Protein AF-A0A844NVT8-F1 (afdb_monomer_lite)

Structure (mmCIF, N/CA/C/O backbone):
data_AF-A0A844NVT8-F1
#
_entry.id   AF-A0A844NVT8-F1
#
loop_
_atom_site.group_PDB
_atom_site.id
_atom_site.type_symbol
_atom_site.label_atom_id
_atom_site.label_alt_id
_atom_site.label_comp_id
_atom_site.label_asym_id
_atom_site.label_entity_id
_atom_site.label_seq_id
_atom_site.pdbx_PDB_ins_code
_atom_site.Cartn_x
_atom_site.Cartn_y
_atom_site.Cartn_z
_atom_site.occupancy
_atom_site.B_iso_or_equiv
_atom_site.auth_seq_id
_atom_site.auth_comp_id
_atom_site.auth_asym_id
_atom_site.auth_atom_id
_atom_site.pdbx_PDB_model_num
ATOM 1 N N . CYS A 1 1 ? 29.937 5.323 11.482 1.00 45.88 1 CYS A N 1
ATOM 2 C CA . CYS A 1 1 ? 28.700 4.687 10.980 1.00 45.88 1 CYS A CA 1
ATOM 3 C C . CYS A 1 1 ? 28.804 4.561 9.455 1.00 45.88 1 CYS A C 1
ATOM 5 O O . CYS A 1 1 ? 29.203 5.534 8.831 1.00 45.88 1 CYS A O 1
ATOM 7 N N . ARG A 1 2 ? 28.566 3.393 8.836 1.00 54.97 2 ARG A N 1
ATOM 8 C CA . ARG A 1 2 ? 28.697 3.237 7.369 1.00 54.97 2 ARG A CA 1
ATOM 9 C C . ARG A 1 2 ? 27.306 3.278 6.742 1.00 54.97 2 ARG A C 1
ATOM 11 O O . ARG A 1 2 ? 26.561 2.313 6.883 1.00 54.97 2 ARG A O 1
ATOM 18 N N . ILE A 1 3 ? 26.966 4.375 6.062 1.00 63.34 3 ILE A N 1
ATOM 19 C CA . ILE A 1 3 ? 25.690 4.490 5.342 1.00 63.34 3 ILE A CA 1
ATOM 20 C C . ILE A 1 3 ? 25.646 3.385 4.275 1.00 63.34 3 ILE A C 1
ATOM 22 O O . ILE A 1 3 ? 26.579 3.276 3.466 1.00 63.34 3 ILE A O 1
ATOM 26 N N . PRO A 1 4 ? 24.612 2.528 4.259 1.00 63.81 4 PRO A N 1
ATOM 27 C CA . PRO A 1 4 ? 24.554 1.425 3.316 1.00 63.81 4 PRO A CA 1
ATOM 28 C C . PRO A 1 4 ? 24.586 1.918 1.879 1.00 63.81 4 PRO A C 1
ATOM 30 O O . PRO A 1 4 ? 23.970 2.922 1.538 1.00 63.81 4 PRO A O 1
ATOM 33 N N . THR A 1 5 ? 25.254 1.163 1.009 1.00 71.19 5 THR A N 1
ATOM 34 C CA . THR A 1 5 ? 25.363 1.431 -0.437 1.00 71.19 5 THR A CA 1
ATOM 35 C C . THR A 1 5 ? 26.188 2.662 -0.842 1.00 71.19 5 THR A C 1
ATOM 37 O O . THR A 1 5 ? 26.408 2.854 -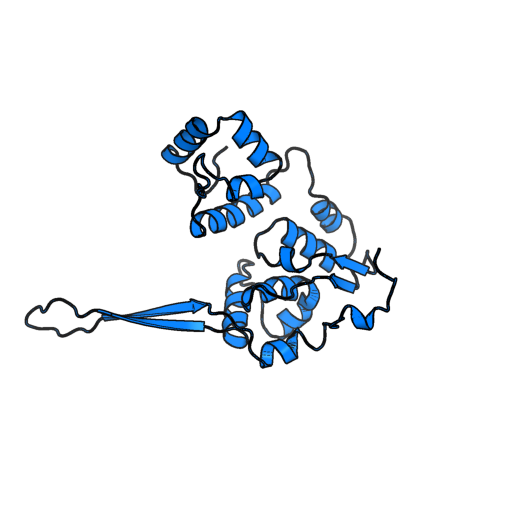2.040 1.00 71.19 5 THR A O 1
ATOM 40 N N . ILE A 1 6 ? 26.741 3.419 0.115 1.00 77.50 6 ILE A N 1
ATOM 41 C CA . ILE A 1 6 ? 27.696 4.506 -0.138 1.00 77.50 6 ILE A CA 1
ATOM 42 C C . ILE A 1 6 ? 29.134 4.004 0.081 1.00 77.50 6 ILE A C 1
ATOM 44 O O . ILE A 1 6 ? 29.487 3.457 1.127 1.00 77.50 6 ILE A O 1
ATOM 48 N N . GLY A 1 7 ? 29.972 4.155 -0.949 1.00 78.81 7 GLY A N 1
ATOM 49 C CA . GLY A 1 7 ? 31.409 3.867 -0.885 1.00 78.81 7 GLY A CA 1
ATOM 50 C C . GLY A 1 7 ? 32.217 5.045 -0.320 1.00 78.81 7 GLY A C 1
ATOM 51 O O . GLY A 1 7 ? 31.721 6.170 -0.337 1.00 78.81 7 GLY A O 1
ATOM 52 N N . PRO A 1 8 ? 33.468 4.818 0.122 1.00 79.75 8 PRO A N 1
ATOM 53 C CA . PRO A 1 8 ? 34.286 5.830 0.803 1.00 79.75 8 PRO A CA 1
ATOM 54 C C . PRO A 1 8 ? 34.477 7.110 -0.024 1.00 79.75 8 PRO A C 1
ATOM 56 O O . PRO A 1 8 ? 34.207 8.194 0.472 1.00 79.75 8 PRO A O 1
ATOM 59 N N . VAL A 1 9 ? 34.793 6.980 -1.318 1.00 82.31 9 VAL A N 1
ATOM 60 C CA . VAL A 1 9 ? 34.979 8.121 -2.241 1.00 82.31 9 VAL A CA 1
ATOM 61 C C . VAL A 1 9 ? 33.733 9.007 -2.333 1.00 82.31 9 VAL A C 1
ATOM 63 O O . VAL A 1 9 ? 33.815 10.225 -2.447 1.00 82.31 9 VAL A O 1
ATOM 66 N N . ARG A 1 10 ? 32.544 8.396 -2.295 1.00 81.12 10 ARG A N 1
ATOM 67 C CA . ARG A 1 10 ? 31.287 9.141 -2.392 1.00 81.12 10 ARG A CA 1
ATOM 68 C C . ARG A 1 10 ? 30.888 9.764 -1.059 1.00 81.12 10 ARG A C 1
ATOM 70 O O . ARG A 1 10 ? 30.309 10.839 -1.071 1.00 81.12 10 ARG A O 1
ATOM 77 N N . ALA A 1 11 ? 31.196 9.108 0.059 1.00 82.06 11 ALA A N 1
ATOM 78 C CA . ALA A 1 11 ? 30.993 9.679 1.386 1.00 82.06 11 ALA A CA 1
ATOM 79 C C . ALA A 1 11 ? 31.851 10.938 1.577 1.00 82.06 11 ALA A C 1
ATOM 81 O O . ALA A 1 11 ? 31.337 11.959 2.009 1.00 82.06 11 ALA A O 1
ATOM 82 N N . GLU A 1 12 ? 33.117 10.886 1.163 1.00 83.94 12 GLU A N 1
ATOM 83 C CA . GLU A 1 12 ? 34.031 12.031 1.208 1.00 83.94 12 GLU A CA 1
ATOM 84 C C . GLU A 1 12 ? 33.538 13.192 0.336 1.00 83.94 12 GLU A C 1
ATOM 86 O O . GLU A 1 12 ? 33.513 14.337 0.773 1.00 83.94 12 GLU A O 1
ATOM 91 N N . ARG A 1 13 ? 33.041 12.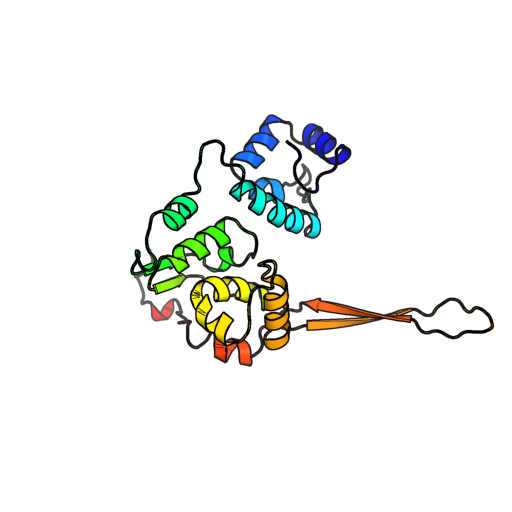895 -0.871 1.00 84.62 13 ARG A N 1
ATOM 92 C CA . ARG A 1 13 ? 32.434 13.915 -1.733 1.00 84.62 13 ARG A CA 1
ATOM 93 C C . ARG A 1 13 ? 31.196 14.564 -1.106 1.00 84.62 13 ARG A C 1
ATOM 95 O O . ARG A 1 13 ? 31.074 15.777 -1.159 1.00 84.62 13 ARG A O 1
ATOM 102 N N . LEU A 1 14 ? 30.303 13.777 -0.504 1.00 85.00 14 LEU A N 1
ATOM 103 C CA . LEU A 1 14 ? 29.120 14.310 0.181 1.00 85.00 14 LEU A CA 1
ATOM 104 C C . LEU A 1 14 ? 29.515 15.227 1.345 1.00 85.00 14 LEU A C 1
ATOM 106 O O . LEU A 1 14 ? 28.954 16.309 1.473 1.00 85.00 14 LEU A O 1
ATOM 110 N N . LEU A 1 15 ? 30.499 14.819 2.152 1.00 85.88 15 LEU A N 1
ATOM 111 C CA . LEU A 1 15 ? 31.016 15.634 3.254 1.00 85.88 15 LEU A CA 1
ATOM 112 C C . LEU A 1 15 ? 31.603 16.959 2.757 1.00 85.88 15 LEU A C 1
ATOM 114 O O . LEU A 1 15 ? 31.348 17.994 3.363 1.00 85.88 15 LEU A O 1
ATOM 118 N N . ASN A 1 16 ? 32.331 16.939 1.639 1.00 85.81 16 ASN A N 1
ATOM 119 C CA . ASN A 1 16 ? 32.891 18.152 1.041 1.00 85.81 16 ASN A CA 1
ATOM 120 C C . ASN A 1 16 ? 31.816 19.075 0.448 1.00 85.81 16 ASN A C 1
ATOM 122 O O . ASN A 1 16 ? 31.934 20.291 0.563 1.00 85.81 16 ASN A O 1
ATOM 126 N N . ASP A 1 17 ? 30.787 18.507 -0.188 1.00 84.75 17 ASP A N 1
ATOM 127 C CA . ASP A 1 17 ? 29.757 19.276 -0.893 1.00 84.75 17 ASP A CA 1
ATOM 128 C C . ASP A 1 17 ? 28.700 19.862 0.072 1.00 84.75 17 ASP A C 1
ATOM 130 O O . ASP A 1 17 ? 28.180 20.947 -0.185 1.00 84.75 17 ASP A O 1
ATOM 134 N N . PHE A 1 18 ? 28.383 19.174 1.180 1.00 84.88 18 PHE A N 1
ATOM 135 C CA . PHE A 1 18 ? 27.254 19.521 2.064 1.00 84.88 18 PHE A CA 1
ATOM 136 C C . PHE A 1 18 ? 27.618 19.732 3.543 1.00 84.88 18 PHE A C 1
ATOM 138 O O . PHE A 1 18 ? 26.817 20.295 4.285 1.00 84.88 18 PHE A O 1
ATOM 145 N N . GLY A 1 19 ? 28.807 19.314 3.983 1.00 85.44 19 GLY A N 1
ATOM 146 C CA . GLY A 1 19 ? 29.232 19.393 5.383 1.00 85.44 19 GLY A CA 1
ATOM 147 C C . GLY A 1 19 ? 28.716 18.245 6.261 1.00 85.44 19 GLY A C 1
ATOM 148 O O . GLY A 1 19 ? 27.686 17.627 5.993 1.00 85.44 19 GLY A O 1
ATOM 149 N N . GLU A 1 20 ? 29.457 17.943 7.331 1.00 84.06 20 GLU A N 1
ATOM 150 C CA . GLU A 1 20 ? 29.162 16.826 8.240 1.00 84.06 20 GLU A CA 1
ATOM 151 C C . GLU A 1 20 ? 27.874 17.045 9.045 1.00 84.06 20 GLU A C 1
ATOM 153 O O . GLU A 1 20 ? 26.999 16.180 9.036 1.00 84.06 20 GLU A O 1
ATOM 158 N N . ASP A 1 21 ? 27.717 18.217 9.667 1.00 79.88 21 ASP A N 1
ATOM 159 C CA . ASP A 1 21 ? 26.586 18.521 10.555 1.00 79.88 21 ASP A CA 1
ATOM 160 C C . ASP A 1 21 ? 25.237 18.503 9.823 1.00 79.88 21 ASP A C 1
ATOM 162 O O . ASP A 1 21 ? 24.241 17.978 10.326 1.00 79.88 21 ASP A O 1
ATOM 166 N N . PHE A 1 22 ? 25.205 19.029 8.598 1.00 81.56 22 PHE A N 1
ATOM 167 C CA . PHE A 1 22 ? 24.004 19.054 7.766 1.00 81.56 22 PHE A CA 1
ATOM 168 C C . PHE A 1 22 ? 23.572 17.640 7.362 1.00 81.56 22 PHE A C 1
ATOM 170 O O . PHE A 1 22 ? 22.405 17.272 7.509 1.00 81.56 22 PHE A O 1
ATOM 177 N N . LEU A 1 23 ? 24.524 16.813 6.917 1.00 82.56 23 LEU A N 1
ATOM 178 C CA . LEU A 1 23 ? 24.241 15.426 6.552 1.00 82.56 23 LEU A CA 1
ATOM 179 C C . LEU A 1 23 ? 23.852 14.587 7.772 1.00 82.56 23 LEU A C 1
ATOM 181 O O . LEU A 1 23 ? 22.962 13.747 7.664 1.00 82.56 23 LEU A O 1
ATOM 185 N N . ALA A 1 24 ? 24.485 14.813 8.925 1.00 77.88 24 ALA A N 1
ATOM 186 C CA . ALA A 1 24 ? 24.133 14.146 10.173 1.00 77.88 24 ALA A CA 1
ATOM 187 C C . ALA A 1 24 ? 22.691 14.466 10.589 1.00 77.88 24 ALA A C 1
ATOM 189 O O . ALA A 1 24 ? 21.933 13.546 10.883 1.00 77.88 24 ALA A O 1
ATOM 190 N N . THR A 1 25 ? 22.291 15.738 10.522 1.00 75.56 25 THR A N 1
ATOM 191 C CA . THR A 1 25 ? 20.925 16.180 10.844 1.00 75.56 25 THR A CA 1
ATOM 192 C C . THR A 1 25 ? 19.895 15.503 9.934 1.00 75.56 25 THR A C 1
ATOM 194 O O . THR A 1 25 ? 18.948 14.894 10.419 1.00 75.56 25 THR A O 1
ATOM 197 N N . MET A 1 26 ? 20.124 15.478 8.615 1.00 78.31 26 MET A N 1
ATOM 198 C CA . MET A 1 26 ? 19.222 14.789 7.678 1.00 78.31 26 MET A CA 1
ATOM 199 C C . MET A 1 26 ? 19.127 13.280 7.926 1.00 78.31 26 MET A C 1
ATOM 201 O O . MET A 1 26 ? 18.062 12.688 7.775 1.00 78.31 26 MET A O 1
ATOM 205 N N . LEU A 1 27 ? 20.233 12.635 8.296 1.00 73.25 27 LEU A N 1
ATOM 206 C CA . LEU A 1 27 ? 20.249 11.199 8.575 1.00 73.25 27 LEU A CA 1
ATOM 207 C C . LEU A 1 27 ? 19.540 10.832 9.882 1.00 73.25 27 LEU A C 1
ATOM 209 O O . LEU A 1 27 ? 19.092 9.693 10.007 1.00 73.25 27 LEU A O 1
ATOM 213 N N . VAL A 1 28 ? 19.470 11.761 10.836 1.00 66.81 28 VAL A N 1
ATOM 214 C CA . VAL A 1 28 ? 18.809 11.568 12.133 1.00 66.81 28 VAL A CA 1
ATOM 215 C C . VAL A 1 28 ? 17.327 11.932 12.056 1.00 66.81 28 VAL A C 1
ATOM 217 O O . VAL A 1 28 ? 16.493 11.154 12.514 1.00 66.81 28 VAL A O 1
ATOM 220 N N . ASP A 1 29 ? 16.995 13.071 11.448 1.00 62.75 29 ASP A N 1
ATOM 221 C CA . ASP A 1 29 ? 15.650 13.645 11.521 1.00 62.75 29 ASP A CA 1
ATOM 222 C C . ASP A 1 29 ? 14.755 13.237 10.346 1.00 62.75 29 ASP A C 1
ATOM 224 O O . ASP A 1 29 ? 13.558 13.001 10.526 1.00 62.75 29 ASP A O 1
ATOM 228 N N . ASN A 1 30 ? 15.308 13.143 9.129 1.00 67.06 30 ASN A N 1
ATOM 229 C CA . ASN A 1 30 ? 14.519 12.848 7.936 1.00 67.06 30 ASN A CA 1
ATOM 230 C C . ASN A 1 30 ? 15.336 12.157 6.838 1.00 67.06 30 ASN A C 1
ATOM 232 O O . ASN A 1 30 ? 15.759 12.753 5.844 1.00 67.06 30 ASN A O 1
ATOM 236 N N . VAL A 1 31 ? 15.477 10.839 6.962 1.00 71.94 31 VAL A N 1
ATOM 237 C CA . VAL A 1 31 ? 16.152 9.987 5.971 1.00 71.94 31 VAL A CA 1
ATOM 238 C C . VAL A 1 31 ? 15.597 10.166 4.549 1.00 71.94 31 VAL A C 1
ATOM 240 O O . VAL A 1 31 ? 16.334 10.004 3.571 1.00 71.94 31 VAL A O 1
ATOM 243 N N . SER A 1 32 ? 14.320 10.534 4.406 1.00 72.88 32 SER A N 1
ATOM 244 C CA . SER A 1 32 ? 13.706 10.783 3.097 1.00 72.88 32 SER A CA 1
ATOM 245 C C . SER A 1 32 ? 14.282 12.025 2.412 1.00 72.88 32 SER A C 1
ATOM 247 O O . SER A 1 32 ? 14.435 12.022 1.191 1.00 72.88 32 SER A O 1
ATOM 249 N N . GLU A 1 33 ? 14.653 13.059 3.171 1.00 79.62 33 GLU A N 1
ATOM 250 C CA . GLU A 1 33 ? 15.352 14.236 2.639 1.00 79.62 33 GLU A CA 1
ATOM 251 C C . GLU A 1 33 ? 16.758 13.879 2.171 1.00 79.62 33 GLU A C 1
ATOM 253 O O . GLU A 1 33 ? 17.156 14.276 1.079 1.00 79.62 33 GLU A O 1
ATOM 258 N N . PHE A 1 34 ? 17.475 13.042 2.927 1.00 82.88 34 PHE A N 1
ATOM 259 C CA . PHE A 1 34 ? 18.791 12.568 2.504 1.00 82.88 34 PHE A CA 1
ATOM 260 C C . PHE A 1 34 ? 18.718 11.768 1.194 1.00 82.88 34 PHE A C 1
ATOM 262 O O . PHE A 1 34 ? 19.551 11.939 0.308 1.00 82.88 34 PHE A O 1
ATOM 269 N N . ILE A 1 35 ? 17.710 10.905 1.030 1.00 82.75 35 ILE A N 1
ATOM 270 C CA . ILE A 1 35 ? 17.523 10.116 -0.199 1.00 82.75 35 ILE A CA 1
ATOM 271 C C . ILE A 1 35 ? 17.207 11.012 -1.408 1.00 82.75 35 ILE A C 1
ATOM 273 O O . ILE A 1 35 ? 17.637 10.699 -2.521 1.00 82.75 35 ILE A O 1
ATOM 277 N N . ASN A 1 36 ? 16.500 12.121 -1.184 1.00 82.06 36 ASN A N 1
ATOM 278 C CA . ASN A 1 36 ? 16.107 13.092 -2.206 1.00 82.06 36 ASN A CA 1
ATOM 279 C C . ASN A 1 36 ? 17.054 14.303 -2.292 1.00 82.06 36 ASN A C 1
ATOM 281 O O . ASN A 1 36 ? 16.683 15.323 -2.870 1.00 82.06 36 ASN A O 1
ATOM 285 N N . LEU A 1 37 ? 18.266 14.197 -1.739 1.00 86.50 37 LEU A N 1
ATOM 286 C CA . LEU A 1 37 ? 19.228 15.293 -1.702 1.00 86.50 37 LEU A CA 1
ATOM 287 C C . LEU A 1 37 ? 19.552 15.792 -3.118 1.00 86.50 37 LEU A C 1
ATOM 289 O O . LEU A 1 37 ? 19.855 14.997 -4.016 1.00 86.50 37 LEU A O 1
ATOM 293 N N . MET A 1 38 ? 19.509 17.111 -3.296 1.00 85.69 38 MET A N 1
ATOM 294 C CA . MET A 1 38 ? 19.848 17.800 -4.541 1.00 85.69 38 MET A CA 1
ATOM 295 C C . MET A 1 38 ? 21.162 18.561 -4.392 1.00 85.69 38 MET A C 1
ATOM 297 O O . MET A 1 38 ? 21.477 19.061 -3.314 1.00 85.69 38 MET A O 1
ATOM 301 N N . ASP A 1 39 ? 21.931 18.643 -5.472 1.00 84.69 39 ASP A N 1
ATOM 302 C CA . ASP A 1 39 ? 23.121 19.483 -5.522 1.00 84.69 39 ASP A CA 1
ATOM 303 C C . ASP A 1 39 ? 22.770 20.962 -5.765 1.00 84.69 39 ASP A C 1
ATOM 305 O O . ASP A 1 39 ? 21.614 21.338 -5.969 1.00 84.69 39 ASP A O 1
ATOM 309 N N . ALA A 1 40 ? 23.786 21.828 -5.767 1.00 81.06 40 ALA A N 1
ATOM 310 C CA . ALA A 1 40 ? 23.616 23.267 -5.984 1.00 81.06 40 ALA A CA 1
ATOM 311 C C . ALA A 1 40 ? 23.017 23.641 -7.359 1.00 81.06 40 ALA A C 1
ATOM 313 O O . ALA A 1 40 ? 22.675 24.802 -7.579 1.00 81.06 40 ALA A O 1
ATOM 314 N N . LYS A 1 41 ? 22.907 22.691 -8.297 1.00 81.50 41 LYS A N 1
ATOM 315 C CA . LYS A 1 41 ? 22.295 22.880 -9.619 1.00 81.50 41 LYS A CA 1
ATOM 316 C C . LYS A 1 41 ? 20.844 22.395 -9.666 1.00 81.50 41 LYS A C 1
ATOM 318 O O . LYS A 1 41 ? 20.189 22.582 -10.687 1.00 81.50 41 LYS A O 1
ATOM 323 N N . GLY A 1 42 ? 20.340 21.828 -8.568 1.00 80.19 42 GLY A N 1
ATOM 324 C CA . GLY A 1 42 ? 19.001 21.253 -8.475 1.00 80.19 42 GLY A CA 1
ATOM 325 C C . GLY A 1 42 ? 18.907 19.828 -9.021 1.00 80.19 42 GLY A C 1
ATOM 326 O O . GLY A 1 42 ? 17.800 19.320 -9.188 1.00 80.19 42 GLY A O 1
ATOM 327 N N . ASP A 1 43 ? 20.039 19.174 -9.297 1.00 82.38 43 ASP A N 1
ATOM 328 C CA . ASP A 1 43 ? 20.062 17.791 -9.763 1.00 82.38 43 ASP A CA 1
ATOM 329 C C . ASP A 1 43 ? 20.105 16.823 -8.573 1.00 82.38 43 ASP A C 1
ATOM 331 O O . ASP A 1 43 ? 20.806 17.047 -7.583 1.00 82.38 43 ASP A O 1
ATOM 335 N N . PHE A 1 44 ? 19.381 15.703 -8.667 1.00 85.38 44 PHE A N 1
ATOM 336 C CA . PHE A 1 44 ? 19.414 14.673 -7.627 1.00 85.38 44 PHE A CA 1
ATOM 337 C C . PHE A 1 44 ? 20.812 14.063 -7.488 1.00 85.38 44 PHE A C 1
ATOM 339 O O . PHE A 1 44 ? 21.369 13.484 -8.426 1.00 85.38 44 PHE A O 1
ATOM 346 N N . VAL A 1 45 ? 21.340 14.091 -6.265 1.00 85.44 45 VAL A N 1
ATOM 347 C CA . VAL A 1 45 ? 22.645 13.516 -5.919 1.00 85.44 45 VAL A CA 1
ATOM 348 C C . VAL A 1 45 ? 22.640 11.992 -6.073 1.00 85.44 45 VAL A C 1
ATOM 350 O O . VAL A 1 45 ? 23.671 11.382 -6.387 1.00 85.44 45 VAL A O 1
ATOM 353 N N . PHE A 1 46 ? 21.483 11.351 -5.881 1.00 86.12 46 PHE A N 1
ATOM 354 C CA . PHE A 1 46 ? 21.291 9.910 -6.018 1.00 86.12 46 PHE A CA 1
ATOM 355 C C . PHE A 1 46 ? 20.379 9.583 -7.202 1.00 86.12 46 PHE A C 1
ATOM 357 O O . PHE A 1 46 ? 19.271 10.085 -7.312 1.00 86.12 46 PHE A O 1
ATOM 364 N N . SER A 1 47 ? 20.812 8.659 -8.068 1.00 83.00 47 SER A N 1
ATOM 365 C CA . SER A 1 47 ? 19.917 8.114 -9.105 1.00 83.00 47 SER A CA 1
ATOM 366 C C . SER A 1 47 ? 18.746 7.342 -8.483 1.00 83.00 47 SER A C 1
ATOM 368 O O . SER A 1 47 ? 18.937 6.693 -7.453 1.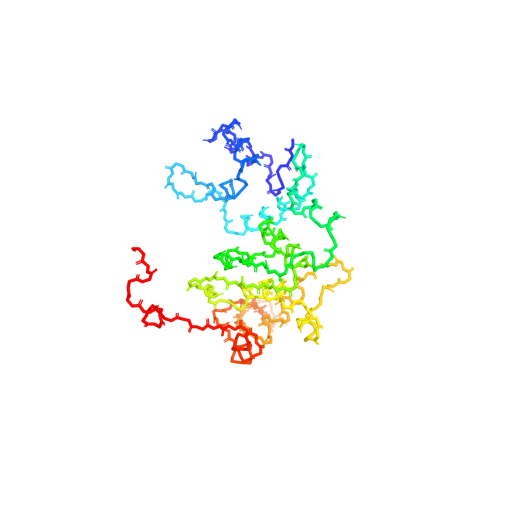00 83.00 47 SER A O 1
ATOM 370 N N . ASP A 1 48 ? 17.603 7.247 -9.169 1.00 75.38 48 ASP A N 1
ATOM 371 C CA . ASP A 1 48 ? 16.415 6.496 -8.710 1.00 75.38 48 ASP A CA 1
ATOM 372 C C . ASP A 1 48 ? 16.729 5.079 -8.207 1.00 75.38 48 ASP A C 1
ATOM 374 O O . ASP A 1 48 ? 16.177 4.584 -7.222 1.00 75.38 48 ASP A O 1
ATOM 378 N N . ARG A 1 49 ? 17.650 4.378 -8.885 1.00 76.62 49 ARG A N 1
ATOM 379 C CA . ARG A 1 49 ? 18.058 3.021 -8.489 1.00 76.62 49 ARG A CA 1
ATOM 380 C C . ARG A 1 49 ? 18.858 3.004 -7.193 1.00 76.62 49 ARG A C 1
ATOM 382 O O . ARG A 1 49 ? 18.791 2.010 -6.473 1.00 76.62 49 ARG A O 1
ATOM 389 N N . GLN A 1 50 ? 19.662 4.033 -6.948 1.00 78.75 50 GLN A N 1
ATOM 390 C CA . GLN A 1 50 ? 20.441 4.187 -5.721 1.00 78.75 50 GLN A CA 1
ATOM 391 C C . GLN A 1 50 ? 19.531 4.622 -4.579 1.00 78.75 50 GLN A C 1
ATOM 393 O O . GLN A 1 50 ? 19.519 3.931 -3.566 1.00 78.75 50 GLN A O 1
ATOM 398 N N . ALA A 1 51 ? 18.684 5.629 -4.802 1.00 80.56 51 ALA A N 1
ATOM 399 C CA . ALA A 1 51 ? 17.658 6.072 -3.863 1.00 80.56 51 ALA A CA 1
ATOM 400 C C . ALA A 1 51 ? 16.800 4.894 -3.371 1.00 80.56 51 ALA A C 1
ATOM 402 O O . ALA A 1 51 ? 16.756 4.604 -2.181 1.00 80.56 51 ALA A O 1
ATOM 403 N N . LYS A 1 52 ? 16.263 4.078 -4.288 1.00 75.31 52 LYS A N 1
ATOM 404 C CA . LYS A 1 52 ? 15.456 2.890 -3.944 1.00 75.31 52 LYS A CA 1
ATOM 405 C C . LYS A 1 52 ? 16.222 1.797 -3.184 1.00 75.31 52 LYS A C 1
ATOM 407 O O . LYS A 1 52 ? 15.620 0.978 -2.488 1.00 75.31 52 LYS A O 1
ATOM 412 N N . ARG A 1 53 ? 17.545 1.701 -3.358 1.00 77.19 53 ARG A N 1
ATOM 413 C CA . ARG A 1 53 ? 18.389 0.763 -2.590 1.00 77.19 53 ARG A CA 1
ATOM 414 C C . ARG A 1 53 ? 18.688 1.306 -1.197 1.00 77.19 53 ARG A C 1
ATOM 416 O O . ARG A 1 53 ? 18.656 0.526 -0.248 1.00 77.19 53 ARG A O 1
ATOM 423 N N . MET A 1 54 ? 18.958 2.603 -1.103 1.00 77.88 54 MET A N 1
ATOM 424 C CA . MET A 1 54 ? 19.178 3.314 0.151 1.00 77.88 54 MET A CA 1
ATOM 425 C C . MET A 1 54 ? 17.916 3.272 1.004 1.00 77.88 54 MET A C 1
ATOM 427 O O . MET A 1 54 ? 17.997 2.762 2.110 1.00 77.88 54 MET A O 1
ATOM 431 N N . GLU A 1 55 ? 16.748 3.607 0.451 1.00 75.31 55 GLU A N 1
ATOM 432 C CA . GLU A 1 55 ? 15.438 3.514 1.116 1.00 75.31 55 GLU A CA 1
ATOM 433 C C . GLU A 1 55 ? 15.225 2.140 1.768 1.00 75.31 55 GLU A C 1
ATOM 435 O O . GLU A 1 55 ? 14.948 2.030 2.958 1.00 75.31 55 GLU A O 1
ATOM 440 N N . ARG A 1 56 ? 15.454 1.054 1.017 1.00 72.94 56 ARG A N 1
ATOM 441 C CA . ARG A 1 56 ? 15.320 -0.316 1.544 1.00 72.94 56 ARG A CA 1
ATOM 442 C C . ARG A 1 56 ? 16.304 -0.632 2.663 1.00 72.94 56 ARG A C 1
ATOM 444 O O . ARG A 1 56 ? 15.962 -1.373 3.578 1.00 72.94 56 ARG A O 1
ATOM 451 N N . SER A 1 57 ? 17.546 -0.176 2.537 1.00 70.50 57 SER A N 1
ATOM 452 C CA . SER A 1 57 ? 18.575 -0.496 3.520 1.00 70.50 57 SER A CA 1
ATOM 453 C C . SER A 1 57 ? 18.461 0.364 4.770 1.00 70.50 57 SER A C 1
ATOM 455 O O . SER A 1 57 ? 18.743 -0.133 5.854 1.00 70.50 57 SER A O 1
ATOM 457 N N . MET A 1 58 ? 18.072 1.625 4.613 1.00 70.06 58 MET A N 1
ATOM 458 C CA . MET A 1 58 ? 17.897 2.573 5.701 1.00 70.06 58 MET A CA 1
ATOM 459 C C . MET A 1 58 ? 16.635 2.262 6.488 1.00 70.06 58 MET A C 1
ATOM 461 O O . MET A 1 58 ? 16.707 2.273 7.700 1.00 70.06 58 MET A O 1
ATOM 465 N N . ALA A 1 59 ? 15.553 1.806 5.858 1.00 64.31 59 ALA A N 1
ATOM 466 C CA . ALA A 1 59 ? 14.387 1.332 6.597 1.00 64.31 59 ALA A CA 1
ATOM 467 C C . ALA A 1 59 ? 14.675 0.150 7.535 1.00 64.31 59 ALA A C 1
ATOM 469 O O . ALA A 1 59 ? 14.145 0.078 8.638 1.00 64.31 59 ALA A O 1
ATOM 470 N N . ASN A 1 60 ? 15.548 -0.777 7.127 1.00 59.53 60 ASN A N 1
ATOM 471 C CA . ASN A 1 60 ? 15.991 -1.856 8.015 1.00 59.53 60 ASN A CA 1
ATOM 472 C C . ASN A 1 60 ? 16.861 -1.331 9.171 1.00 59.53 60 ASN A C 1
ATOM 474 O O . ASN A 1 60 ? 16.898 -1.952 10.230 1.00 59.53 60 ASN A O 1
ATOM 478 N N . ILE A 1 61 ? 17.580 -0.224 8.950 1.00 58.22 61 ILE A N 1
ATOM 479 C CA . ILE A 1 61 ? 18.431 0.426 9.950 1.00 58.22 61 ILE A CA 1
ATOM 480 C C . ILE A 1 61 ? 17.605 1.299 10.886 1.00 58.22 61 ILE A C 1
ATOM 482 O O . ILE A 1 61 ? 17.822 1.184 12.074 1.00 58.22 61 ILE A O 1
ATOM 486 N N . GLU A 1 62 ? 16.631 2.079 10.424 1.00 53.12 62 GLU A N 1
ATOM 487 C CA . GLU A 1 62 ? 15.683 2.814 11.280 1.00 53.12 62 GLU A CA 1
ATOM 488 C C . GLU A 1 62 ? 14.924 1.865 12.218 1.00 53.12 62 GLU A C 1
ATOM 490 O O . GLU A 1 62 ? 14.666 2.195 13.370 1.00 53.12 62 GLU A O 1
ATOM 495 N N . PHE A 1 63 ? 14.641 0.636 11.772 1.00 48.62 63 PHE A N 1
ATOM 496 C CA . PHE A 1 63 ? 14.089 -0.412 12.637 1.00 48.62 63 PHE A CA 1
ATOM 497 C C . PHE A 1 63 ? 15.074 -0.947 13.699 1.00 48.62 63 PHE A C 1
ATOM 499 O O . PHE A 1 63 ? 14.632 -1.579 14.659 1.00 48.62 63 PHE A O 1
ATOM 506 N N . GLY A 1 64 ? 16.388 -0.756 13.526 1.00 42.25 64 GLY A N 1
ATOM 507 C CA . GLY A 1 64 ? 17.446 -1.300 14.393 1.00 42.25 64 GLY A CA 1
ATOM 508 C C . GLY A 1 64 ? 18.276 -0.263 15.167 1.00 42.25 64 GLY A C 1
ATOM 509 O O . GLY A 1 64 ? 18.820 -0.592 16.216 1.00 42.25 64 GLY A O 1
ATOM 510 N N . PHE A 1 65 ? 18.362 0.976 14.686 1.00 42.09 65 PHE A N 1
ATOM 511 C CA . PHE A 1 65 ? 19.037 2.120 15.294 1.00 42.09 65 PHE A CA 1
ATOM 512 C C . PHE A 1 65 ? 17.983 3.017 15.938 1.00 42.09 65 PHE A C 1
ATOM 514 O O . PHE A 1 65 ? 17.594 4.051 15.409 1.00 42.09 65 PHE A O 1
ATOM 521 N N . GLY A 1 66 ? 17.519 2.592 17.106 1.00 41.69 66 GLY A N 1
ATOM 522 C CA . GLY A 1 66 ? 16.927 3.496 18.076 1.00 41.69 66 GLY A CA 1
ATOM 523 C C . GLY A 1 66 ? 17.900 3.659 19.233 1.00 41.69 66 GLY A C 1
ATOM 524 O O . GLY A 1 66 ? 17.761 2.967 20.239 1.00 41.69 66 GLY A O 1
ATOM 525 N N . GLU A 1 67 ? 18.875 4.564 19.125 1.00 44.25 67 GLU A N 1
ATOM 526 C CA . GLU A 1 67 ? 19.373 5.208 20.342 1.00 44.25 67 GLU A CA 1
ATOM 527 C C . GLU A 1 67 ? 18.240 6.116 20.844 1.00 44.25 67 GLU A C 1
ATOM 529 O O . GLU A 1 67 ? 18.044 7.232 20.379 1.00 44.25 67 GLU A O 1
ATOM 534 N N . GLY A 1 68 ? 17.413 5.577 21.743 1.00 42.75 68 GLY A N 1
ATOM 535 C CA . GLY A 1 68 ? 16.508 6.354 22.595 1.00 42.75 68 GLY A CA 1
ATOM 536 C C . GLY A 1 68 ? 15.065 6.564 22.121 1.00 42.75 68 GLY A C 1
ATOM 537 O O . GLY A 1 68 ? 14.223 6.882 22.956 1.00 42.75 68 GLY A O 1
ATOM 538 N N . GLY A 1 69 ? 14.726 6.333 20.850 1.00 39.62 69 GLY A N 1
ATOM 539 C CA . GLY A 1 69 ? 13.346 6.431 20.353 1.00 39.62 69 GLY A CA 1
ATOM 540 C C . GLY A 1 69 ? 12.775 5.074 19.946 1.00 39.62 69 GLY A C 1
ATOM 541 O O . GLY A 1 69 ? 13.069 4.582 18.862 1.00 39.62 69 GLY A O 1
ATOM 542 N N . TYR A 1 70 ? 11.933 4.450 20.774 1.00 49.34 70 TYR A N 1
ATOM 543 C CA . TYR A 1 70 ? 11.079 3.363 20.279 1.00 49.34 70 TYR A CA 1
ATOM 544 C C . TYR A 1 70 ? 10.123 3.971 19.250 1.00 49.34 70 TYR A C 1
ATOM 546 O O . TYR A 1 70 ? 9.345 4.856 19.610 1.00 49.34 70 TYR A O 1
ATOM 554 N N . GLN A 1 71 ? 10.130 3.495 17.998 1.00 65.94 71 GLN A N 1
ATOM 555 C CA . GLN A 1 71 ? 9.051 3.842 17.073 1.00 65.94 71 GLN A CA 1
ATOM 556 C C . GLN A 1 71 ? 7.730 3.491 17.787 1.00 65.94 71 GLN A C 1
ATOM 558 O O . GLN A 1 71 ? 7.594 2.346 18.238 1.00 65.94 71 GLN A O 1
ATOM 563 N N . PRO A 1 72 ? 6.766 4.421 17.940 1.00 78.38 72 PRO A N 1
ATOM 564 C CA . PRO A 1 72 ? 5.552 4.169 18.723 1.00 78.38 72 PRO A CA 1
ATOM 565 C C . PRO A 1 72 ? 4.816 2.894 18.292 1.00 78.38 72 PRO A C 1
ATOM 567 O O . PRO A 1 72 ? 4.218 2.185 19.101 1.00 78.38 72 PRO A O 1
ATOM 570 N N . THR A 1 73 ? 4.932 2.540 17.013 1.00 83.69 73 THR A N 1
ATOM 571 C CA . THR A 1 73 ? 4.394 1.306 16.450 1.00 83.69 73 THR A CA 1
ATOM 572 C C . THR A 1 73 ? 5.051 0.037 16.979 1.00 83.69 73 THR A C 1
ATOM 574 O O . THR A 1 73 ? 4.356 -0.960 17.133 1.00 83.69 73 THR A O 1
ATOM 577 N N . GLU A 1 74 ? 6.336 0.035 17.327 1.00 83.31 74 GLU A N 1
ATOM 578 C CA . GLU A 1 74 ? 6.981 -1.135 17.936 1.00 83.31 74 GLU A CA 1
ATOM 579 C C . GLU A 1 74 ? 6.485 -1.356 19.376 1.00 83.31 74 GLU A C 1
ATOM 581 O O . GLU A 1 74 ? 6.263 -2.500 19.782 1.00 83.31 74 GLU A O 1
ATOM 586 N N . PHE A 1 75 ? 6.204 -0.278 20.121 1.00 87.56 75 PHE A N 1
ATOM 587 C CA . PHE A 1 75 ? 5.507 -0.381 21.407 1.00 87.56 75 PHE A CA 1
ATOM 588 C C . PHE A 1 75 ? 4.100 -0.963 21.213 1.00 87.56 75 PHE A C 1
ATOM 590 O O . PHE A 1 75 ? 3.768 -1.978 21.822 1.00 87.56 75 PHE A O 1
ATOM 597 N N . ILE A 1 76 ? 3.303 -0.389 20.303 1.00 91.19 76 ILE A N 1
ATOM 598 C CA . ILE A 1 76 ? 1.944 -0.863 19.981 1.00 91.19 76 ILE A CA 1
ATOM 599 C C . ILE A 1 76 ? 1.947 -2.345 19.584 1.00 91.19 76 ILE A C 1
ATOM 601 O O . ILE A 1 76 ? 1.124 -3.126 20.060 1.00 91.19 76 ILE A O 1
ATOM 605 N N . LYS A 1 77 ? 2.898 -2.759 18.742 1.00 90.56 77 LYS A N 1
ATOM 606 C CA . LYS A 1 77 ? 3.049 -4.144 18.287 1.00 90.56 77 LYS A CA 1
ATOM 607 C C . LYS A 1 77 ? 3.226 -5.118 19.450 1.00 90.56 77 LYS A C 1
ATOM 609 O O . LYS A 1 77 ? 2.591 -6.176 19.438 1.00 90.56 77 LYS A O 1
ATOM 614 N N . ARG A 1 78 ? 4.102 -4.773 20.403 1.00 89.88 78 ARG A N 1
ATOM 615 C CA . ARG A 1 78 ? 4.499 -5.628 21.534 1.00 89.88 78 ARG A CA 1
ATOM 616 C C . ARG A 1 78 ? 3.493 -5.608 22.679 1.00 89.88 78 ARG A C 1
ATOM 618 O O . ARG A 1 78 ? 3.276 -6.646 23.289 1.00 89.88 78 ARG A O 1
ATOM 625 N N . GLN A 1 79 ? 2.919 -4.445 22.969 1.00 92.50 79 GLN A N 1
ATOM 626 C CA . GLN A 1 79 ? 2.172 -4.214 24.207 1.00 92.50 79 GLN A CA 1
ATOM 627 C C . GLN A 1 79 ? 0.657 -4.299 24.030 1.00 92.50 79 GLN A C 1
ATOM 629 O O . GLN A 1 79 ? -0.044 -4.656 24.973 1.00 92.50 79 GLN A O 1
ATOM 634 N N . LEU A 1 80 ? 0.128 -3.987 22.842 1.00 94.69 80 LEU A N 1
ATOM 635 C CA . LEU A 1 80 ? -1.317 -3.983 22.616 1.00 94.69 80 LEU A CA 1
ATOM 636 C C . LEU A 1 80 ? -1.777 -5.300 21.971 1.00 94.69 80 LEU A C 1
ATOM 638 O O . LEU A 1 80 ? -1.105 -5.807 21.068 1.00 94.69 80 LEU A O 1
ATOM 642 N N . PRO A 1 81 ? -2.916 -5.881 22.387 1.00 94.69 81 PRO A N 1
ATOM 643 C CA . PRO A 1 81 ? -3.478 -7.067 21.745 1.00 94.69 81 PRO A CA 1
ATOM 644 C C . PRO A 1 81 ? -3.996 -6.760 20.330 1.00 94.69 81 PRO A C 1
ATOM 646 O O . PRO A 1 81 ? -4.198 -5.609 19.947 1.00 94.69 81 PRO A O 1
ATOM 649 N N . ASN A 1 82 ? -4.215 -7.799 19.524 1.00 94.00 82 ASN A N 1
ATOM 650 C CA . ASN A 1 82 ? -4.853 -7.626 18.216 1.00 94.00 82 ASN A CA 1
ATOM 651 C C . ASN A 1 82 ? -6.317 -7.193 18.397 1.00 94.00 82 ASN A C 1
ATOM 653 O O . ASN A 1 82 ? -7.002 -7.684 19.291 1.00 94.00 82 ASN A O 1
ATOM 657 N N . GLY A 1 83 ? -6.794 -6.285 17.542 1.00 94.44 83 GLY A N 1
ATOM 658 C CA . GLY A 1 83 ? -8.141 -5.720 17.650 1.00 94.44 83 GLY A CA 1
ATOM 659 C C . GLY A 1 83 ? -8.337 -4.781 18.846 1.00 94.44 83 GLY A C 1
ATOM 660 O O . GLY A 1 83 ? -9.478 -4.614 19.277 1.00 94.44 83 GLY A O 1
ATOM 661 N N . TYR A 1 84 ? -7.246 -4.212 19.376 1.00 97.00 84 TYR A N 1
ATOM 662 C CA . TYR A 1 84 ? -7.268 -3.182 20.419 1.00 97.00 84 TYR A CA 1
ATOM 663 C C . TYR A 1 84 ? -7.949 -1.899 19.932 1.00 97.00 84 TYR A C 1
ATOM 665 O O . TYR A 1 84 ? -8.716 -1.293 20.672 1.00 97.00 84 TYR A O 1
ATOM 673 N N . PHE A 1 85 ? -7.700 -1.509 18.679 1.00 96.56 85 PHE A N 1
ATOM 674 C CA . PHE A 1 85 ? -8.388 -0.386 18.047 1.00 96.56 85 PHE A CA 1
ATOM 675 C C . PHE A 1 85 ? -9.607 -0.891 17.272 1.00 96.56 85 PHE A C 1
ATOM 677 O O . PHE A 1 85 ? -9.503 -1.844 16.498 1.00 96.56 85 PHE A O 1
ATOM 684 N N . ASP A 1 86 ? -10.761 -0.243 17.418 1.00 97.56 86 ASP A N 1
ATOM 685 C CA . ASP A 1 86 ? -11.942 -0.596 16.622 1.00 97.56 86 ASP A CA 1
ATOM 686 C C . ASP A 1 86 ? -11.819 -0.114 15.169 1.00 97.56 86 ASP A C 1
ATOM 688 O O . ASP A 1 86 ? -12.159 -0.849 14.238 1.00 97.56 86 ASP A O 1
ATOM 692 N N . LEU A 1 87 ? -11.277 1.089 14.964 1.00 96.88 87 LEU A N 1
ATOM 693 C CA . LEU A 1 87 ? -11.140 1.722 13.657 1.00 96.88 87 LEU A CA 1
ATOM 694 C C . LEU A 1 87 ? -9.793 2.440 13.532 1.00 96.88 87 LEU A C 1
ATOM 696 O O . LEU A 1 87 ? -9.429 3.248 14.380 1.00 96.88 87 LEU A O 1
ATOM 700 N N . LEU A 1 88 ? -9.090 2.170 12.436 1.00 96.12 88 LEU A N 1
ATOM 701 C CA . LEU A 1 88 ? -7.943 2.935 11.961 1.00 96.12 88 LEU A CA 1
ATOM 702 C C . LEU A 1 88 ? -8.359 3.724 10.717 1.00 96.12 88 LEU A C 1
ATOM 704 O O . LEU A 1 88 ? -8.791 3.124 9.734 1.00 96.12 88 LEU A O 1
ATOM 708 N N . VAL A 1 89 ? -8.195 5.043 10.747 1.00 96.19 89 VAL A N 1
ATOM 709 C CA . VAL A 1 89 ? -8.342 5.909 9.571 1.00 96.19 89 VAL A CA 1
ATOM 710 C C . VAL A 1 89 ? -6.951 6.356 9.148 1.00 96.19 89 VAL A C 1
ATOM 712 O O . VAL A 1 89 ? -6.197 6.867 9.972 1.00 96.19 89 VAL A O 1
ATOM 715 N N . VAL A 1 90 ? -6.605 6.126 7.886 1.00 93.75 90 VAL A N 1
ATOM 716 C CA . VAL A 1 90 ? -5.324 6.536 7.306 1.00 93.75 90 VAL A CA 1
ATOM 717 C C . VAL A 1 90 ? -5.618 7.530 6.199 1.00 93.75 90 VAL A C 1
ATOM 719 O O . VAL A 1 90 ? -6.249 7.166 5.205 1.00 93.75 90 VAL A O 1
ATOM 722 N N . ASP A 1 91 ? -5.178 8.766 6.394 1.00 91.69 91 ASP A N 1
ATOM 723 C CA . ASP A 1 91 ? -5.233 9.790 5.358 1.00 91.69 91 ASP A CA 1
ATOM 724 C C . ASP A 1 91 ? -4.042 9.664 4.403 1.00 91.69 91 ASP A C 1
ATOM 726 O O . ASP A 1 91 ? -3.024 9.071 4.755 1.00 91.69 91 ASP A O 1
ATOM 730 N N . GLU A 1 92 ? -4.216 10.131 3.171 1.00 89.19 92 GLU A N 1
ATOM 731 C CA . GLU A 1 92 ? -3.301 9.929 2.043 1.00 89.19 92 GLU A CA 1
ATOM 732 C C . GLU A 1 92 ? -2.691 8.523 1.953 1.00 89.19 92 GLU A C 1
ATOM 734 O O . GLU A 1 92 ? -1.490 8.312 1.776 1.00 89.19 92 GLU A O 1
ATOM 739 N N . GLY A 1 93 ? -3.566 7.513 2.008 1.00 87.38 93 GLY A N 1
ATOM 740 C CA . GLY A 1 93 ? -3.194 6.098 2.035 1.00 87.38 93 GLY A CA 1
ATOM 741 C C . GLY A 1 93 ? -2.194 5.672 0.946 1.00 87.38 93 GLY A C 1
ATOM 742 O O . GLY A 1 93 ? -1.430 4.725 1.141 1.00 87.38 93 GLY A O 1
ATOM 743 N N . HIS A 1 94 ? -2.161 6.374 -0.188 1.00 85.19 94 HIS A N 1
ATOM 744 C CA . HIS A 1 94 ? -1.254 6.099 -1.298 1.00 85.19 94 HIS A CA 1
ATOM 745 C C . HIS A 1 94 ? 0.236 6.303 -0.963 1.00 85.19 94 HIS A C 1
ATOM 747 O O . HIS A 1 94 ? 1.078 5.662 -1.597 1.00 85.19 94 HIS A O 1
ATOM 753 N N . GLU A 1 95 ? 0.587 7.109 0.041 1.00 85.50 95 GLU A N 1
ATOM 754 C CA . GLU A 1 95 ? 1.979 7.320 0.474 1.00 85.50 95 GLU A CA 1
ATOM 755 C C . GLU A 1 95 ? 2.587 6.060 1.114 1.00 85.50 95 GLU A C 1
ATOM 757 O O . GLU A 1 95 ? 3.787 5.787 1.023 1.00 85.50 95 GLU A O 1
ATOM 762 N N . TYR A 1 96 ? 1.744 5.192 1.676 1.00 85.81 96 TYR A N 1
ATOM 763 C CA . TYR A 1 96 ? 2.168 3.982 2.379 1.00 85.81 96 TYR A CA 1
ATOM 764 C C . TYR A 1 96 ? 2.421 2.788 1.449 1.00 85.81 96 TYR A C 1
ATOM 766 O O . TYR A 1 96 ? 2.694 1.679 1.914 1.00 85.81 96 TYR A O 1
ATOM 774 N N . LYS A 1 97 ? 2.359 2.963 0.125 1.00 81.38 97 LYS A N 1
ATOM 775 C CA . LYS A 1 97 ? 2.487 1.879 -0.867 1.00 81.38 97 LYS A CA 1
ATOM 776 C C . LYS A 1 97 ? 3.868 1.229 -0.959 1.00 81.38 97 LYS A C 1
ATOM 778 O O . LYS A 1 97 ? 3.999 0.119 -1.474 1.00 81.38 97 LYS A O 1
ATOM 783 N N . ASN A 1 98 ? 4.919 1.873 -0.459 1.00 79.50 98 ASN A N 1
ATOM 784 C CA . ASN A 1 98 ? 6.273 1.345 -0.600 1.00 79.50 98 ASN A CA 1
ATOM 785 C C . ASN A 1 98 ? 6.500 0.139 0.323 1.00 79.50 98 ASN A C 1
ATOM 787 O O . ASN A 1 98 ? 6.213 0.179 1.515 1.00 79.50 98 ASN A O 1
ATOM 791 N N . SER A 1 99 ? 7.069 -0.948 -0.214 1.00 77.31 99 SER A N 1
ATOM 792 C CA . SER A 1 99 ? 7.400 -2.163 0.557 1.00 77.31 99 SER A CA 1
ATOM 793 C C . SER A 1 99 ? 8.278 -1.896 1.772 1.00 77.31 99 SER A C 1
ATOM 795 O O . SER A 1 99 ? 8.201 -2.627 2.756 1.00 77.31 99 SER A O 1
ATOM 797 N N . GLY A 1 100 ? 9.208 -0.957 1.618 1.00 72.31 100 GLY A N 1
ATOM 798 C CA . GLY A 1 100 ? 10.309 -0.751 2.540 1.00 72.31 100 GLY A CA 1
ATOM 799 C C . GLY A 1 100 ? 10.160 0.495 3.386 1.00 72.31 100 GLY A C 1
ATOM 800 O O . GLY A 1 100 ? 10.973 0.642 4.266 1.00 72.31 100 GLY A O 1
ATOM 801 N N . SER A 1 101 ? 9.184 1.379 3.173 1.00 79.00 101 SER A N 1
ATOM 802 C CA . SER A 1 101 ? 9.143 2.618 3.957 1.00 79.00 101 SER A CA 1
ATOM 803 C C . SER A 1 101 ? 8.803 2.333 5.423 1.00 79.00 101 SER A C 1
ATOM 805 O O . SER A 1 101 ? 7.917 1.520 5.716 1.00 79.00 101 SER A O 1
ATOM 807 N N . ALA A 1 102 ? 9.477 3.018 6.352 1.00 76.75 102 ALA A N 1
ATOM 808 C CA . ALA A 1 102 ? 9.186 2.915 7.782 1.00 76.75 102 ALA A CA 1
ATOM 809 C C . ALA A 1 102 ? 7.726 3.280 8.086 1.00 76.75 102 ALA A C 1
ATOM 811 O O . ALA A 1 102 ? 7.058 2.585 8.851 1.00 76.75 102 ALA A O 1
ATOM 812 N N . GLN A 1 103 ? 7.195 4.295 7.398 1.00 82.69 103 GLN A N 1
ATOM 813 C CA . GLN A 1 103 ? 5.784 4.679 7.448 1.00 82.69 103 GLN A CA 1
ATOM 814 C C . GLN A 1 103 ? 4.850 3.542 7.002 1.00 82.69 103 GLN A C 1
ATOM 816 O O . GLN A 1 103 ? 3.870 3.237 7.681 1.00 82.69 103 GLN A O 1
ATOM 821 N N . GLY A 1 104 ? 5.155 2.855 5.896 1.00 86.56 104 GLY A N 1
ATOM 822 C CA . GLY A 1 104 ? 4.348 1.730 5.421 1.00 86.56 104 GLY A CA 1
ATOM 823 C C . GLY A 1 104 ? 4.389 0.530 6.373 1.00 86.56 104 GLY A C 1
ATOM 824 O O . GLY A 1 104 ? 3.391 -0.171 6.543 1.00 86.56 104 GLY A O 1
ATOM 825 N N . GLN A 1 105 ? 5.528 0.272 7.016 1.00 84.81 105 GLN A N 1
ATOM 826 C CA . GLN A 1 105 ? 5.629 -0.768 8.045 1.00 84.81 105 GLN A CA 1
ATOM 827 C C . GLN A 1 105 ? 4.826 -0.399 9.299 1.00 84.81 105 GLN A C 1
ATOM 829 O O . GLN A 1 105 ? 4.058 -1.224 9.797 1.00 84.81 105 GLN A O 1
ATOM 834 N N . ALA A 1 106 ? 4.930 0.851 9.754 1.00 88.81 106 ALA A N 1
ATOM 835 C CA . ALA A 1 106 ? 4.148 1.393 10.860 1.00 88.81 106 ALA A CA 1
ATOM 836 C C . ALA A 1 106 ? 2.634 1.259 10.612 1.00 88.81 106 ALA A C 1
ATOM 838 O O . ALA A 1 106 ? 1.916 0.697 11.441 1.00 88.81 106 ALA A O 1
ATOM 839 N N . MET A 1 107 ? 2.158 1.670 9.434 1.00 91.81 107 MET A N 1
ATOM 840 C CA . MET A 1 107 ? 0.762 1.513 9.014 1.00 91.81 107 MET A CA 1
ATOM 841 C C . MET A 1 107 ? 0.311 0.044 9.039 1.00 91.81 107 MET A C 1
ATOM 843 O O . MET A 1 107 ? -0.775 -0.258 9.528 1.00 91.81 107 MET A O 1
ATOM 847 N N . GLY A 1 108 ? 1.150 -0.886 8.569 1.00 91.31 108 GLY A N 1
ATOM 848 C CA . GLY A 1 108 ? 0.850 -2.321 8.613 1.00 91.31 108 GLY A CA 1
ATOM 849 C C . GLY A 1 108 ? 0.694 -2.864 10.038 1.00 91.31 108 GLY A C 1
ATOM 850 O O . GLY A 1 108 ? -0.206 -3.661 10.299 1.00 91.31 108 GLY A O 1
ATOM 851 N N . VAL A 1 109 ? 1.527 -2.402 10.976 1.00 91.75 109 VAL A N 1
ATOM 852 C CA . VAL A 1 109 ? 1.401 -2.751 12.400 1.00 91.75 109 VAL A CA 1
ATOM 853 C C . VAL A 1 109 ? 0.092 -2.221 12.981 1.00 91.75 109 VAL A C 1
ATOM 855 O O . VAL A 1 109 ? -0.620 -2.969 13.649 1.00 91.75 109 VAL A O 1
ATOM 858 N N . LEU A 1 110 ? -0.242 -0.957 12.714 1.00 93.69 110 LEU A N 1
ATOM 859 C CA . LEU A 1 110 ? -1.486 -0.347 13.187 1.00 93.69 110 LEU A CA 1
ATOM 860 C C . LEU A 1 110 ? -2.711 -1.073 12.619 1.00 93.69 110 LEU A C 1
ATOM 862 O O . LEU A 1 110 ? -3.620 -1.413 13.374 1.00 93.69 110 LEU A O 1
ATOM 866 N N . ALA A 1 111 ? -2.705 -1.382 11.320 1.00 94.38 111 ALA A N 1
ATOM 867 C CA . ALA A 1 111 ? -3.779 -2.123 10.662 1.00 94.38 111 ALA A CA 1
ATOM 868 C C . ALA A 1 111 ? -3.968 -3.517 11.283 1.00 94.38 111 ALA A C 1
ATOM 870 O O . ALA A 1 111 ? -5.095 -3.921 11.549 1.00 94.38 111 ALA A O 1
ATOM 871 N N . ALA A 1 112 ? -2.880 -4.221 11.617 1.00 93.00 112 ALA A N 1
ATOM 872 C CA . ALA A 1 112 ? -2.948 -5.521 12.289 1.00 93.00 112 ALA A CA 1
ATOM 873 C C . ALA A 1 112 ? -3.498 -5.451 13.730 1.00 93.00 112 ALA A C 1
ATOM 875 O O . ALA A 1 112 ? -4.002 -6.447 14.256 1.00 93.00 112 ALA A O 1
ATOM 876 N N . LYS A 1 113 ? -3.396 -4.288 14.387 1.00 94.94 113 LYS A N 1
ATOM 877 C CA . LYS A 1 113 ? -3.959 -4.039 15.724 1.00 94.94 113 LYS A CA 1
ATOM 878 C C . LYS A 1 113 ? -5.374 -3.457 15.685 1.00 94.94 113 LYS A C 1
ATOM 880 O O . LYS A 1 113 ? -6.006 -3.389 16.740 1.00 94.94 113 LYS A O 1
ATOM 885 N N . ALA A 1 114 ? -5.885 -3.097 14.509 1.00 96.06 114 ALA A N 1
ATOM 886 C CA . ALA A 1 114 ? -7.224 -2.558 14.319 1.00 96.06 114 ALA A CA 1
ATOM 887 C C . ALA A 1 114 ? -8.224 -3.626 13.844 1.00 96.06 114 ALA A C 1
ATOM 889 O O . ALA A 1 114 ? -7.871 -4.559 13.127 1.00 96.06 114 ALA A O 1
ATOM 890 N N . ARG A 1 115 ? -9.502 -3.492 14.220 1.00 95.00 115 ARG A N 1
ATOM 891 C CA . ARG A 1 115 ? -10.586 -4.359 13.718 1.00 95.00 115 ARG A CA 1
ATOM 892 C C . ARG A 1 115 ? -11.039 -3.956 12.319 1.00 95.00 115 ARG A C 1
ATOM 894 O O . ARG A 1 115 ? -11.446 -4.811 11.530 1.00 95.00 115 ARG A O 1
ATOM 901 N N . LYS A 1 116 ? -11.008 -2.654 12.028 1.00 94.81 116 LYS A N 1
ATOM 902 C CA . LYS A 1 116 ? -11.347 -2.061 10.732 1.00 94.81 116 LYS A CA 1
ATOM 903 C C . LYS A 1 116 ? -10.305 -1.020 10.352 1.00 94.81 116 LYS A C 1
ATOM 905 O O . LYS A 1 116 ? -9.822 -0.280 11.203 1.00 94.81 116 LYS A O 1
ATOM 910 N N . THR A 1 117 ? -9.997 -0.939 9.063 1.00 95.44 117 THR A N 1
ATOM 911 C CA . THR A 1 117 ? -9.102 0.077 8.508 1.00 95.44 117 THR A CA 1
ATOM 912 C C . THR A 1 117 ? -9.776 0.741 7.319 1.00 95.44 117 THR A C 1
ATOM 914 O O . THR A 1 117 ? -10.275 0.051 6.432 1.00 95.44 117 THR A O 1
ATOM 917 N N . VAL A 1 118 ? -9.793 2.070 7.314 1.00 94.94 118 VAL A N 1
ATOM 918 C CA . VAL A 1 118 ? -10.310 2.910 6.233 1.00 94.94 118 VAL A CA 1
ATOM 919 C C . VAL A 1 118 ? -9.156 3.744 5.700 1.00 94.94 118 VAL A C 1
ATOM 921 O O . VAL A 1 118 ? -8.457 4.400 6.469 1.00 94.94 118 VAL A O 1
ATOM 924 N N . LEU A 1 119 ? -8.957 3.694 4.386 1.00 93.38 119 LEU A N 1
ATOM 925 C CA . LEU A 1 119 ? -7.958 4.499 3.692 1.00 93.38 119 LEU A CA 1
ATOM 926 C C . LEU A 1 119 ? -8.658 5.625 2.946 1.00 93.38 119 LEU A C 1
ATOM 928 O O . LEU A 1 119 ? -9.593 5.369 2.185 1.00 93.38 119 LEU A O 1
ATOM 932 N N . LEU A 1 120 ? -8.182 6.844 3.151 1.00 92.25 120 LEU A N 1
ATOM 933 C CA . LEU A 1 120 ? -8.607 8.031 2.429 1.00 92.25 120 LEU A C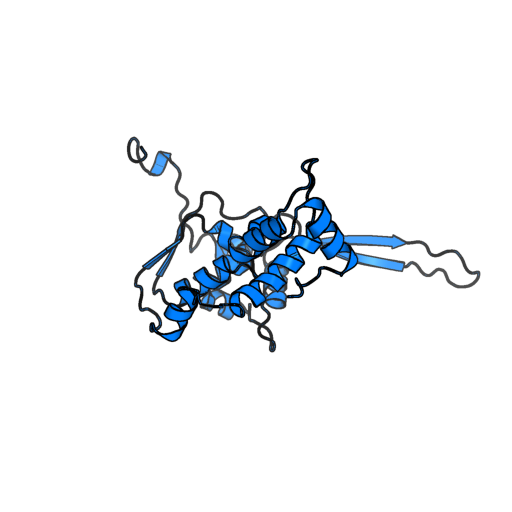A 1
ATOM 934 C C . LEU A 1 120 ? -7.474 8.434 1.492 1.00 92.25 120 LEU A C 1
ATOM 936 O O . LEU A 1 120 ? -6.306 8.396 1.871 1.00 92.25 120 LEU A O 1
ATOM 940 N N . THR A 1 121 ? -7.797 8.745 0.241 1.00 89.50 121 THR A N 1
ATOM 941 C CA . THR A 1 121 ? -6.830 9.331 -0.688 1.00 89.50 121 THR A CA 1
ATOM 942 C C . THR A 1 121 ? -7.531 9.928 -1.901 1.00 89.50 121 THR A C 1
ATOM 944 O O . THR A 1 121 ? -8.538 9.392 -2.372 1.00 89.50 121 THR A O 1
ATOM 947 N N . GLY A 1 122 ? -6.966 11.009 -2.444 1.00 85.56 122 GLY A N 1
ATOM 948 C CA . GLY A 1 122 ? -7.376 11.555 -3.735 1.00 85.56 122 GLY A CA 1
ATOM 949 C C . GLY A 1 122 ? -6.923 10.713 -4.934 1.00 85.56 122 GLY A C 1
ATOM 950 O O . GLY A 1 122 ? -7.534 10.791 -6.001 1.00 85.56 122 GLY A O 1
ATOM 951 N N . THR A 1 123 ? -5.882 9.882 -4.782 1.00 80.31 123 THR A N 1
ATOM 952 C CA . THR A 1 123 ? -5.338 9.066 -5.879 1.00 80.31 123 THR A CA 1
ATOM 953 C C . THR A 1 123 ? -5.060 7.633 -5.431 1.00 80.31 123 THR A C 1
ATOM 955 O O . THR A 1 123 ? -4.195 7.361 -4.611 1.00 80.31 123 THR A O 1
ATOM 958 N N . LEU A 1 124 ? -5.802 6.672 -5.985 1.00 72.81 124 LEU A N 1
ATOM 959 C CA . LEU A 1 124 ? -5.698 5.274 -5.555 1.00 72.81 124 LEU A CA 1
ATOM 960 C C . LEU A 1 124 ? -4.352 4.621 -5.939 1.00 72.81 124 LEU A C 1
ATOM 962 O O . LEU A 1 124 ? -3.847 3.768 -5.214 1.00 72.81 124 LEU A O 1
ATOM 966 N N . MET A 1 125 ? -3.780 4.977 -7.094 1.00 74.44 125 MET A N 1
ATOM 967 C CA . MET A 1 125 ? -2.529 4.397 -7.597 1.00 74.44 125 MET A CA 1
ATOM 968 C C . MET A 1 125 ? -1.782 5.368 -8.514 1.00 74.44 125 MET A C 1
ATOM 970 O O . MET A 1 125 ? -2.407 6.127 -9.250 1.00 74.44 125 MET A O 1
ATOM 974 N N . GLY A 1 126 ? -0.449 5.263 -8.565 1.00 70.06 126 GLY A N 1
ATOM 975 C CA . GLY A 1 126 ? 0.412 5.990 -9.511 1.00 70.06 126 GLY A CA 1
ATOM 976 C C . GLY A 1 126 ? 0.439 5.373 -10.915 1.00 70.06 126 GLY A C 1
ATOM 977 O O . GLY A 1 126 ? 1.395 5.559 -11.662 1.00 70.06 126 GLY A O 1
ATOM 978 N N . GLY A 1 127 ? -0.591 4.597 -11.265 1.00 72.69 127 GLY A N 1
ATOM 979 C CA . GLY A 1 127 ? -0.751 3.967 -12.574 1.00 72.69 127 GLY A CA 1
ATOM 980 C C . GLY A 1 127 ? -0.125 2.580 -12.721 1.00 72.69 127 GLY A C 1
ATOM 981 O O . GLY A 1 127 ? -0.279 1.988 -13.784 1.00 72.69 127 GLY A O 1
ATOM 982 N N . TYR A 1 128 ? 0.527 2.023 -11.696 1.00 81.38 128 TYR A N 1
ATOM 983 C CA . TYR A 1 128 ? 1.106 0.675 -11.741 1.00 81.38 128 TYR A CA 1
ATOM 984 C C . TYR A 1 128 ? 0.465 -0.255 -10.711 1.00 81.38 128 TYR A C 1
ATOM 986 O O . TYR A 1 128 ? 0.144 0.147 -9.598 1.00 81.38 128 TYR A O 1
ATOM 994 N N . ALA A 1 129 ? 0.311 -1.529 -11.062 1.00 81.88 129 ALA A N 1
ATOM 995 C CA . ALA A 1 129 ? -0.312 -2.512 -10.180 1.00 81.88 129 ALA A CA 1
ATOM 996 C C . ALA A 1 129 ? 0.488 -2.797 -8.891 1.00 81.88 129 ALA A C 1
ATOM 998 O O . ALA A 1 129 ? -0.097 -3.169 -7.874 1.00 81.88 129 ALA A O 1
ATOM 999 N N . ASP A 1 130 ? 1.811 -2.611 -8.889 1.00 80.75 130 ASP A N 1
ATOM 1000 C CA . ASP A 1 130 ? 2.643 -2.839 -7.704 1.00 80.75 130 ASP A CA 1
ATOM 1001 C C . ASP A 1 130 ? 2.478 -1.756 -6.642 1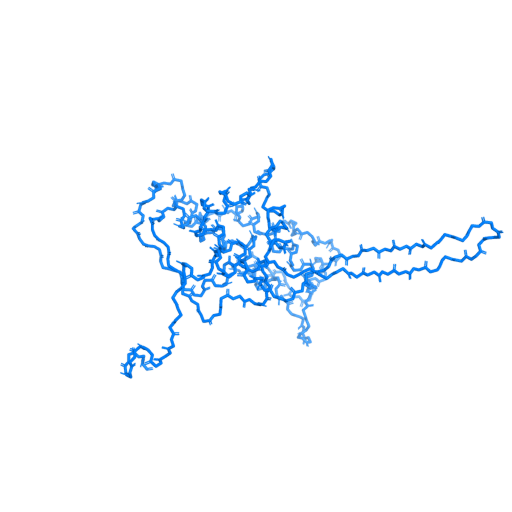.00 80.75 130 ASP A C 1
ATOM 1003 O O . ASP A 1 130 ? 2.749 -2.036 -5.474 1.00 80.75 130 ASP A O 1
ATOM 1007 N N . ASP A 1 131 ? 1.970 -0.580 -7.020 1.00 81.88 131 ASP A N 1
ATOM 1008 C CA . ASP A 1 131 ? 1.568 0.459 -6.071 1.00 81.88 131 ASP A CA 1
ATOM 1009 C C . ASP A 1 131 ? 0.435 -0.032 -5.161 1.00 81.88 131 ASP A C 1
ATOM 1011 O O . ASP A 1 131 ? 0.374 0.312 -3.985 1.00 81.88 131 ASP A O 1
ATOM 1015 N N . LEU A 1 132 ? -0.453 -0.885 -5.674 1.00 89.06 132 LEU A N 1
ATOM 1016 C CA . LEU A 1 132 ? -1.562 -1.415 -4.885 1.00 89.06 132 LEU A CA 1
ATOM 1017 C C . LEU A 1 132 ? -1.163 -2.610 -4.033 1.00 89.06 132 LEU A C 1
ATOM 1019 O O . LEU A 1 132 ? -1.729 -2.802 -2.962 1.00 89.06 132 LEU A O 1
ATOM 1023 N N . PHE A 1 133 ? -0.194 -3.414 -4.474 1.00 92.19 133 PHE A N 1
ATOM 1024 C CA . PHE A 1 133 ? 0.099 -4.695 -3.834 1.00 92.19 133 PHE A CA 1
ATOM 1025 C C . PHE A 1 133 ? 0.363 -4.567 -2.330 1.00 92.19 133 PHE A C 1
ATOM 1027 O O . PHE A 1 133 ? -0.270 -5.249 -1.526 1.00 92.19 133 PHE A O 1
ATOM 1034 N N . TYR A 1 134 ? 1.294 -3.696 -1.937 1.00 89.81 134 TYR A N 1
ATOM 1035 C CA . TYR A 1 134 ? 1.669 -3.569 -0.531 1.00 89.81 134 TYR A CA 1
ATOM 1036 C C . TYR A 1 134 ? 0.610 -2.838 0.290 1.00 89.81 134 TYR A C 1
ATOM 1038 O O . TYR A 1 134 ? 0.485 -3.104 1.483 1.00 89.81 134 TYR A O 1
ATOM 1046 N N . LEU A 1 135 ? -0.161 -1.939 -0.324 1.00 90.69 135 LEU A N 1
ATOM 1047 C CA . LEU A 1 135 ? -1.310 -1.317 0.324 1.00 90.69 135 LEU A CA 1
ATOM 1048 C C . LEU A 1 135 ? -2.355 -2.389 0.660 1.00 90.69 135 LEU A C 1
ATOM 1050 O O . LEU A 1 135 ? -2.673 -2.606 1.827 1.00 90.69 135 LEU A O 1
ATOM 1054 N N . LEU A 1 136 ? -2.794 -3.141 -0.354 1.00 92.56 136 LEU A N 1
ATOM 1055 C CA . LEU A 1 136 ? -3.763 -4.227 -0.231 1.00 92.56 136 LEU A CA 1
ATOM 1056 C C . LEU A 1 136 ? -3.288 -5.306 0.741 1.00 92.56 136 LEU A C 1
ATOM 1058 O O . LEU A 1 136 ? -4.077 -5.785 1.545 1.00 92.56 136 LEU A O 1
ATOM 1062 N N . PHE A 1 137 ? -2.004 -5.668 0.728 1.00 92.56 137 PHE A N 1
ATOM 1063 C CA . PHE A 1 137 ? -1.477 -6.663 1.661 1.00 92.56 137 PHE A CA 1
ATOM 1064 C C . PHE A 1 137 ? -1.521 -6.211 3.121 1.00 92.56 137 PHE A C 1
ATOM 1066 O O . PHE A 1 137 ? -1.603 -7.058 4.000 1.00 92.56 137 PHE A O 1
ATOM 1073 N N . ARG A 1 138 ? -1.481 -4.904 3.399 1.00 90.19 138 ARG A N 1
ATOM 1074 C CA . ARG A 1 138 ? -1.583 -4.377 4.769 1.00 90.19 138 ARG A CA 1
ATOM 1075 C C . ARG A 1 138 ? -3.019 -4.337 5.277 1.00 90.19 138 ARG A C 1
ATOM 1077 O O . ARG A 1 138 ? -3.239 -4.623 6.447 1.00 90.19 138 ARG A O 1
ATOM 1084 N N . ILE A 1 139 ? -3.976 -3.986 4.415 1.00 90.44 139 ILE A N 1
ATOM 1085 C CA . ILE A 1 139 ? -5.386 -3.815 4.811 1.00 90.44 139 ILE A CA 1
ATOM 1086 C C . ILE A 1 139 ? -6.259 -5.054 4.579 1.00 90.44 139 ILE A C 1
ATOM 1088 O O . ILE A 1 139 ? -7.246 -5.261 5.278 1.00 90.44 139 ILE A O 1
ATOM 1092 N N . LEU A 1 140 ? -5.908 -5.893 3.606 1.00 92.69 140 LEU A N 1
ATOM 1093 C CA . LEU A 1 140 ? -6.650 -7.083 3.183 1.00 92.69 140 LEU A CA 1
ATOM 1094 C C . LEU A 1 140 ? -5.767 -8.337 3.260 1.00 92.69 140 LEU A C 1
ATOM 1096 O O . LEU A 1 140 ? -5.905 -9.252 2.446 1.00 92.69 140 LEU A O 1
ATOM 1100 N N . THR A 1 141 ? -4.867 -8.394 4.248 1.00 91.81 141 THR A N 1
ATOM 1101 C CA . THR A 1 141 ? -3.848 -9.444 4.423 1.00 91.81 141 THR A CA 1
ATOM 1102 C C . THR A 1 141 ? -4.412 -10.848 4.246 1.00 91.81 141 THR A C 1
ATOM 1104 O O . THR A 1 141 ? -3.873 -11.646 3.484 1.00 91.81 141 THR A O 1
ATOM 1107 N N . GLN A 1 142 ? -5.532 -11.141 4.912 1.00 91.81 142 GLN A N 1
ATOM 1108 C CA . GLN A 1 142 ? -6.157 -12.459 4.863 1.00 91.81 142 GLN A CA 1
ATOM 1109 C C . GLN A 1 142 ? -6.575 -12.838 3.434 1.00 91.81 142 GLN A C 1
ATOM 1111 O O . GLN A 1 142 ? -6.225 -13.916 2.964 1.00 91.81 142 GLN A O 1
ATOM 1116 N N . ARG A 1 143 ? -7.233 -11.926 2.708 1.00 93.31 143 ARG A N 1
ATOM 1117 C CA . ARG A 1 143 ? -7.672 -12.162 1.323 1.00 93.31 143 ARG A CA 1
ATOM 1118 C C . ARG A 1 143 ? -6.493 -12.330 0.374 1.00 93.31 143 ARG A C 1
ATOM 1120 O O . ARG A 1 143 ? -6.524 -13.184 -0.501 1.00 93.31 143 ARG A O 1
ATOM 1127 N N . MET A 1 144 ? -5.434 -11.546 0.564 1.00 95.31 144 MET A N 1
ATOM 1128 C CA . MET A 1 144 ? -4.217 -11.677 -0.240 1.00 95.31 144 MET A CA 1
ATOM 1129 C C . MET A 1 144 ? -3.550 -13.046 -0.023 1.00 95.31 144 MET A C 1
ATOM 1131 O O . MET A 1 144 ? -3.098 -13.670 -0.980 1.00 95.31 144 MET A O 1
ATOM 1135 N N . ILE A 1 145 ? -3.533 -13.546 1.218 1.00 95.06 145 ILE A N 1
ATOM 1136 C CA . ILE A 1 145 ? -3.007 -14.876 1.570 1.00 95.06 145 ILE A CA 1
ATOM 1137 C C . ILE A 1 145 ? -3.887 -16.009 1.015 1.00 95.06 145 ILE A C 1
ATOM 1139 O O . ILE A 1 145 ? -3.347 -17.042 0.596 1.00 95.06 145 ILE A O 1
ATOM 1143 N N . GLU A 1 146 ? -5.212 -15.835 1.031 1.00 95.19 146 GLU A N 1
ATOM 1144 C CA . GLU A 1 146 ? -6.198 -16.746 0.426 1.00 95.19 146 GLU A CA 1
ATOM 1145 C C . GLU A 1 146 ? -6.019 -16.831 -1.096 1.00 95.19 146 GLU A C 1
ATOM 1147 O O . GLU A 1 146 ? -6.037 -17.927 -1.649 1.00 95.19 146 GLU A O 1
ATOM 1152 N N . ASP A 1 147 ? -5.723 -15.705 -1.749 1.00 94.62 147 ASP A N 1
ATOM 1153 C CA . ASP A 1 147 ? -5.437 -15.627 -3.189 1.00 94.62 147 ASP A CA 1
ATOM 1154 C C . ASP A 1 147 ? -4.008 -16.094 -3.554 1.00 94.62 147 ASP A C 1
ATOM 1156 O O . ASP A 1 147 ? -3.600 -16.027 -4.711 1.00 94.62 147 ASP A O 1
ATOM 1160 N N . GLY A 1 148 ? -3.239 -16.607 -2.586 1.00 95.62 148 GLY A N 1
ATOM 1161 C CA . GLY A 1 148 ? -1.928 -17.228 -2.812 1.00 95.62 148 GLY A CA 1
ATOM 1162 C C . GLY A 1 148 ? -0.732 -16.275 -2.737 1.00 95.62 148 GLY A C 1
ATOM 1163 O O . GLY A 1 148 ? 0.416 -16.714 -2.852 1.00 95.62 148 GLY A O 1
ATOM 1164 N N . TYR A 1 149 ? -0.951 -14.989 -2.467 1.00 95.50 149 TYR A N 1
ATOM 1165 C CA . TYR A 1 149 ? 0.123 -14.014 -2.294 1.00 95.50 149 TYR A CA 1
ATOM 1166 C C . TYR A 1 149 ? 0.729 -14.147 -0.897 1.00 95.50 149 TYR A C 1
ATOM 1168 O O . TYR A 1 149 ? 0.243 -13.566 0.067 1.00 95.50 149 TYR A O 1
ATOM 1176 N N . ARG A 1 150 ? 1.797 -14.939 -0.769 1.00 94.19 150 ARG A N 1
ATOM 1177 C CA . ARG A 1 150 ? 2.425 -15.249 0.525 1.00 94.19 150 ARG A CA 1
ATOM 1178 C C . ARG A 1 150 ? 3.903 -14.861 0.561 1.00 94.19 150 ARG A C 1
ATOM 1180 O O . ARG A 1 150 ? 4.583 -14.969 -0.464 1.00 94.19 150 ARG A O 1
ATOM 1187 N N . PRO A 1 151 ? 4.428 -14.447 1.728 1.00 89.94 151 PRO A N 1
ATOM 1188 C CA . PRO A 1 151 ? 5.865 -14.293 1.894 1.00 89.94 151 PRO A CA 1
ATOM 1189 C C . PRO A 1 151 ? 6.563 -15.628 1.627 1.00 89.94 151 PRO A C 1
ATOM 1191 O O . PRO A 1 151 ? 6.040 -16.699 1.940 1.00 89.94 151 PRO A O 1
ATOM 1194 N N . ASN A 1 152 ? 7.760 -15.572 1.048 1.00 89.25 152 ASN A N 1
ATOM 1195 C CA . ASN A 1 152 ? 8.572 -16.773 0.879 1.00 89.25 152 ASN A CA 1
ATOM 1196 C C . ASN A 1 152 ? 9.152 -17.259 2.223 1.00 89.25 152 ASN A C 1
ATOM 1198 O O . ASN A 1 152 ? 9.025 -16.592 3.248 1.00 89.25 152 ASN A O 1
ATOM 1202 N N . ALA A 1 153 ? 9.869 -18.387 2.209 1.00 86.19 153 ALA A N 1
ATOM 1203 C CA . ALA A 1 153 ? 10.494 -18.963 3.408 1.00 86.19 153 ALA A CA 1
ATOM 1204 C C . ALA A 1 153 ? 11.473 -18.019 4.144 1.00 86.19 153 ALA A C 1
ATOM 1206 O O . ALA A 1 153 ? 11.793 -18.252 5.302 1.00 86.19 153 ALA A O 1
ATOM 1207 N N . ARG A 1 154 ? 11.948 -16.951 3.487 1.00 85.50 154 ARG A N 1
ATOM 1208 C CA . ARG A 1 154 ? 12.822 -15.918 4.071 1.00 85.50 154 ARG A CA 1
ATOM 1209 C C . ARG A 1 154 ? 12.053 -14.656 4.496 1.00 85.50 154 ARG A C 1
ATOM 1211 O O . ARG A 1 154 ? 12.674 -13.627 4.734 1.00 85.50 154 ARG A O 1
ATOM 1218 N N . GLY A 1 155 ? 10.720 -14.694 4.512 1.00 80.75 155 GLY A N 1
ATOM 1219 C CA . GLY A 1 155 ? 9.863 -13.556 4.861 1.00 80.75 155 GLY A CA 1
ATOM 1220 C C . GLY A 1 155 ? 9.741 -12.481 3.774 1.00 80.75 155 GLY A C 1
ATOM 1221 O O . GLY A 1 155 ? 9.143 -11.436 4.007 1.00 80.75 155 GLY A O 1
ATOM 1222 N N . SER A 1 156 ? 10.290 -12.698 2.575 1.00 84.88 156 SER A N 1
ATOM 1223 C CA . SER A 1 156 ? 10.232 -11.702 1.503 1.00 84.88 156 SER A CA 1
ATOM 1224 C C . SER A 1 156 ? 8.900 -11.748 0.763 1.00 84.88 156 SER A C 1
ATOM 1226 O O . SER A 1 156 ? 8.498 -12.791 0.245 1.00 84.88 156 SER A O 1
ATOM 1228 N N . MET A 1 157 ? 8.279 -10.578 0.624 1.00 88.94 157 MET A N 1
ATOM 1229 C CA . MET A 1 157 ? 7.067 -10.358 -0.171 1.00 88.94 157 MET A CA 1
ATOM 1230 C C . MET A 1 157 ? 7.339 -10.145 -1.666 1.00 88.94 157 MET A C 1
ATOM 1232 O O . MET A 1 157 ? 6.402 -10.061 -2.455 1.00 88.94 157 MET A O 1
ATOM 1236 N N . ALA A 1 158 ? 8.606 -10.061 -2.087 1.00 88.19 158 ALA A N 1
ATOM 1237 C CA . ALA A 1 158 ? 8.951 -9.774 -3.480 1.00 88.19 158 ALA A CA 1
ATOM 1238 C C . ALA A 1 158 ? 8.397 -10.808 -4.487 1.00 88.19 158 ALA A C 1
ATOM 1240 O O . ALA A 1 158 ? 7.894 -10.387 -5.530 1.00 88.19 158 ALA A O 1
ATOM 1241 N N . PRO A 1 159 ? 8.419 -12.131 -4.212 1.00 89.12 159 PRO A N 1
ATOM 1242 C CA . PRO A 1 159 ? 7.818 -13.114 -5.114 1.00 89.12 159 PRO A CA 1
ATOM 1243 C C . PRO A 1 159 ? 6.298 -12.959 -5.236 1.00 89.12 159 PRO A C 1
ATOM 1245 O O . PRO A 1 159 ? 5.772 -13.024 -6.344 1.00 89.12 159 PRO A O 1
ATOM 1248 N N . ALA A 1 160 ? 5.609 -12.693 -4.123 1.00 93.06 160 ALA A N 1
ATOM 1249 C CA . ALA A 1 160 ? 4.168 -12.458 -4.106 1.00 93.06 160 ALA A CA 1
ATOM 1250 C C . ALA A 1 160 ? 3.791 -11.187 -4.877 1.00 93.06 160 ALA A C 1
ATOM 1252 O O . ALA A 1 160 ? 2.897 -11.234 -5.716 1.00 93.06 160 ALA A O 1
ATOM 1253 N N . ALA A 1 161 ? 4.537 -10.094 -4.682 1.00 91.25 161 ALA A N 1
ATOM 1254 C CA . ALA A 1 161 ? 4.361 -8.859 -5.444 1.00 91.25 161 ALA A CA 1
ATOM 1255 C C . ALA A 1 161 ? 4.540 -9.095 -6.953 1.00 91.25 161 ALA A C 1
ATOM 1257 O O . ALA A 1 161 ? 3.780 -8.579 -7.766 1.00 91.25 161 ALA A O 1
ATOM 1258 N N . MET A 1 162 ? 5.527 -9.909 -7.343 1.00 88.69 162 MET A N 1
ATOM 1259 C CA . MET A 1 162 ? 5.737 -10.285 -8.745 1.00 88.69 162 MET A CA 1
ATOM 1260 C C . MET A 1 162 ? 4.623 -11.180 -9.300 1.00 88.69 162 MET A C 1
ATOM 1262 O O . MET A 1 162 ? 4.295 -11.047 -10.476 1.00 88.69 162 MET A O 1
ATOM 1266 N N . SER A 1 163 ? 4.047 -12.079 -8.494 1.00 92.81 163 SER A N 1
ATOM 1267 C CA . SER A 1 163 ? 2.871 -12.857 -8.909 1.00 92.81 163 SER A CA 1
ATOM 1268 C C . SER A 1 163 ? 1.677 -11.943 -9.128 1.00 92.81 163 SER A C 1
ATOM 1270 O O . SER A 1 163 ? 1.119 -11.933 -10.215 1.00 92.81 163 SER A O 1
ATOM 1272 N N . PHE A 1 164 ? 1.386 -11.071 -8.163 1.00 93.94 164 PHE A N 1
ATOM 1273 C CA . PHE A 1 164 ? 0.309 -10.092 -8.268 1.00 93.94 164 PHE A CA 1
ATOM 1274 C C . PHE A 1 164 ? 0.455 -9.209 -9.515 1.00 93.94 164 PHE A C 1
ATOM 1276 O O . PHE A 1 164 ? -0.514 -8.962 -10.226 1.00 93.94 164 PHE A O 1
ATOM 1283 N N . MET A 1 165 ? 1.683 -8.788 -9.837 1.00 91.38 165 MET A N 1
ATOM 1284 C CA . MET A 1 165 ? 1.980 -8.063 -11.077 1.00 91.38 165 MET A CA 1
ATOM 1285 C C . MET A 1 165 ? 1.697 -8.870 -12.345 1.00 91.38 165 MET A C 1
ATOM 1287 O O . MET A 1 165 ? 1.285 -8.282 -13.339 1.00 91.38 165 MET A O 1
ATOM 1291 N N . ARG A 1 166 ? 1.937 -10.184 -12.346 1.00 90.50 166 ARG A N 1
ATOM 1292 C CA . ARG A 1 166 ? 1.593 -11.054 -13.482 1.00 90.50 166 ARG A CA 1
ATOM 1293 C C . ARG A 1 166 ? 0.086 -11.254 -13.608 1.00 90.50 166 ARG A C 1
ATOM 1295 O O . ARG A 1 166 ? -0.426 -11.264 -14.719 1.00 90.50 166 ARG A O 1
ATOM 1302 N N . ASP A 1 167 ? -0.601 -11.387 -12.480 1.00 93.12 167 ASP A N 1
ATOM 1303 C CA . ASP A 1 167 ? -2.030 -11.696 -12.436 1.00 93.12 167 ASP A CA 1
ATOM 1304 C C . ASP A 1 167 ? -2.910 -10.465 -12.704 1.00 93.12 167 ASP A C 1
ATOM 1306 O O . ASP A 1 167 ? -4.017 -10.582 -13.242 1.00 93.12 167 ASP A O 1
ATOM 1310 N N . HIS A 1 168 ? -2.432 -9.280 -12.313 1.00 93.19 168 HIS A N 1
ATOM 1311 C CA . HIS A 1 168 ? -3.227 -8.053 -12.291 1.00 93.19 168 HIS A CA 1
ATOM 1312 C C . HIS A 1 168 ? -2.518 -6.818 -12.847 1.00 93.19 168 HIS A C 1
ATOM 1314 O O . HIS A 1 168 ? -3.155 -5.778 -12.973 1.00 93.19 168 HIS A O 1
ATOM 1320 N N . GLY A 1 169 ? -1.230 -6.882 -13.166 1.00 91.00 169 GLY A N 1
ATOM 1321 C CA . GLY A 1 169 ? -0.497 -5.764 -13.755 1.00 91.00 169 GLY A CA 1
ATOM 1322 C C . GLY A 1 169 ? -0.322 -5.879 -15.261 1.00 91.00 169 GLY A C 1
ATOM 1323 O O . GLY A 1 169 ? -0.807 -6.808 -15.905 1.00 91.00 169 GLY A O 1
ATOM 1324 N N . VAL A 1 170 ? 0.412 -4.917 -15.816 1.00 86.75 170 VAL A N 1
ATOM 1325 C CA . VAL A 1 170 ? 0.880 -4.960 -17.201 1.00 86.75 170 VAL A CA 1
ATOM 1326 C C . VAL A 1 170 ? 2.388 -5.174 -17.196 1.00 86.75 170 VAL A C 1
ATOM 1328 O O . VAL A 1 170 ? 3.151 -4.423 -16.580 1.00 86.75 170 VAL A O 1
ATOM 1331 N N . LEU A 1 171 ? 2.825 -6.223 -17.887 1.00 85.56 171 LEU A N 1
ATOM 1332 C CA . LEU A 1 171 ? 4.231 -6.536 -18.102 1.00 85.56 171 LEU A CA 1
ATOM 1333 C C . LEU A 1 171 ? 4.536 -6.406 -19.592 1.00 85.56 171 LEU A C 1
ATOM 1335 O O . LEU A 1 171 ? 3.799 -6.910 -20.434 1.00 85.56 171 LEU A O 1
ATOM 1339 N N . LYS A 1 172 ? 5.622 -5.706 -19.910 1.00 83.25 172 LYS A N 1
ATOM 1340 C CA . LYS A 1 172 ? 6.125 -5.532 -21.269 1.00 83.25 172 LYS A CA 1
ATOM 1341 C C . LYS A 1 172 ? 7.416 -6.320 -21.417 1.00 83.25 172 LYS A C 1
ATOM 1343 O O . LYS A 1 172 ? 8.412 -5.995 -20.771 1.00 83.25 172 LYS A O 1
ATOM 1348 N N . ASP A 1 173 ? 7.415 -7.307 -22.298 1.00 84.31 173 ASP A N 1
ATOM 1349 C CA . ASP A 1 173 ? 8.630 -8.019 -22.674 1.00 84.31 173 ASP A CA 1
ATOM 1350 C C . ASP A 1 173 ? 9.349 -7.266 -23.791 1.00 84.31 173 ASP A C 1
ATOM 1352 O O . ASP A 1 173 ? 8.799 -6.995 -24.858 1.00 84.31 173 ASP A O 1
ATOM 1356 N N . ILE A 1 174 ? 10.590 -6.881 -23.516 1.00 81.38 174 ILE A N 1
ATOM 1357 C CA . ILE A 1 174 ? 11.475 -6.232 -24.474 1.00 81.38 174 ILE A CA 1
ATOM 1358 C C . ILE A 1 174 ? 12.415 -7.299 -25.016 1.00 81.38 174 ILE A C 1
ATOM 1360 O O . ILE A 1 174 ? 13.252 -7.830 -24.284 1.00 81.38 174 ILE A O 1
ATOM 1364 N N . TYR A 1 175 ? 12.277 -7.582 -26.305 1.00 83.50 175 TYR A N 1
ATOM 1365 C CA . TYR A 1 175 ? 13.146 -8.485 -27.042 1.00 83.50 175 TYR A CA 1
ATOM 1366 C C . TYR A 1 175 ? 14.291 -7.674 -27.648 1.00 83.50 175 TYR A C 1
ATOM 1368 O O . TYR A 1 175 ? 14.068 -6.746 -28.423 1.00 83.50 175 TYR A O 1
ATOM 1376 N N . THR A 1 176 ? 15.526 -7.991 -27.272 1.00 79.12 176 THR A N 1
ATOM 1377 C CA . THR A 1 176 ? 16.727 -7.451 -27.911 1.00 79.12 176 THR A CA 1
ATOM 1378 C C . THR A 1 176 ? 17.430 -8.582 -28.637 1.00 79.12 176 THR A C 1
ATOM 1380 O O . THR A 1 176 ? 17.978 -9.488 -28.010 1.00 79.12 176 THR A O 1
ATOM 1383 N N . GLU A 1 177 ? 17.429 -8.510 -29.960 1.00 76.38 177 GLU A N 1
ATOM 1384 C CA . GLU A 1 177 ? 18.234 -9.374 -30.811 1.00 76.38 177 GLU A CA 1
ATOM 1385 C C . GLU A 1 177 ? 19.577 -8.687 -31.071 1.00 76.38 177 GLU A C 1
ATOM 1387 O O . GLU A 1 177 ? 19.627 -7.504 -31.413 1.00 76.38 177 GLU A O 1
ATOM 1392 N N . ARG A 1 178 ? 20.677 -9.406 -30.847 1.00 68.69 178 ARG A N 1
ATOM 1393 C CA . ARG A 1 178 ? 22.007 -8.979 -31.289 1.00 68.69 178 ARG A CA 1
ATOM 1394 C C . ARG A 1 178 ? 22.532 -10.010 -32.272 1.00 68.69 178 ARG A C 1
ATOM 1396 O O . ARG A 1 178 ? 22.672 -11.181 -31.906 1.00 68.69 178 ARG A O 1
ATOM 1403 N N . ASP A 1 179 ? 22.851 -9.561 -33.480 1.00 59.78 179 ASP A N 1
ATOM 1404 C CA . ASP A 1 179 ? 23.677 -10.342 -34.391 1.00 59.78 179 ASP A CA 1
ATOM 1405 C C . ASP A 1 179 ? 25.088 -10.429 -33.799 1.00 59.78 179 ASP A C 1
ATOM 1407 O O . ASP A 1 179 ? 25.688 -9.426 -33.411 1.00 59.78 179 ASP A O 1
ATOM 1411 N N . GLY A 1 180 ? 25.584 -11.654 -33.629 1.00 56.62 180 GLY A N 1
ATOM 1412 C CA . GLY A 1 180 ? 26.971 -11.885 -33.242 1.00 56.62 180 GLY A CA 1
ATOM 1413 C C . GLY A 1 180 ? 27.891 -11.707 -34.446 1.00 56.62 180 GLY A C 1
ATOM 1414 O O . GLY A 1 180 ? 27.526 -12.101 -35.556 1.00 56.62 180 GLY A O 1
ATOM 1415 N N . ASP A 1 181 ? 29.090 -11.162 -34.222 1.00 53.69 181 ASP A N 1
ATOM 1416 C CA . ASP A 1 181 ? 30.141 -11.132 -35.239 1.00 53.69 181 ASP A CA 1
ATOM 1417 C C . ASP A 1 181 ? 30.368 -12.536 -35.819 1.00 53.69 181 ASP A C 1
ATOM 1419 O O . ASP A 1 181 ? 30.487 -13.533 -35.098 1.00 53.69 181 ASP A O 1
ATOM 1423 N N . SER A 1 182 ? 30.391 -12.609 -37.150 1.00 47.66 182 SER A N 1
ATOM 1424 C CA . SER A 1 182 ? 30.538 -13.854 -37.902 1.00 47.66 182 SER A CA 1
ATOM 1425 C C . SER A 1 182 ? 31.925 -14.463 -37.699 1.00 47.66 182 SER A C 1
ATOM 1427 O O . SER A 1 182 ? 32.864 -14.169 -38.436 1.00 47.66 182 SER A O 1
ATOM 1429 N N . HIS A 1 183 ? 32.049 -15.405 -36.765 1.00 50.59 183 HIS A N 1
ATOM 1430 C CA . HIS A 1 183 ? 33.059 -16.452 -36.884 1.00 50.59 183 HIS A CA 1
ATOM 1431 C C . HIS A 1 183 ? 32.559 -17.511 -37.878 1.00 50.59 183 HIS A C 1
ATOM 1433 O O . HIS A 1 183 ? 31.399 -17.918 -37.826 1.00 50.59 183 HIS A O 1
ATOM 1439 N N . LYS A 1 184 ? 33.446 -17.941 -38.788 1.00 53.34 184 LYS A N 1
ATOM 1440 C CA . LYS A 1 184 ? 33.210 -18.760 -40.001 1.00 53.34 184 LYS A CA 1
ATOM 1441 C C . LYS A 1 184 ? 32.411 -20.074 -39.843 1.00 53.34 184 LYS A C 1
ATOM 1443 O O . LYS A 1 184 ? 32.214 -20.756 -40.841 1.00 53.34 184 LYS A O 1
ATOM 1448 N N . THR A 1 185 ? 31.922 -20.439 -38.660 1.00 47.44 185 THR A N 1
ATOM 1449 C CA . THR A 1 185 ? 31.246 -21.724 -38.414 1.00 47.44 185 THR A CA 1
ATOM 1450 C C . THR A 1 185 ? 30.029 -21.687 -37.477 1.00 47.44 185 THR A C 1
ATOM 1452 O O . THR A 1 185 ? 29.459 -22.746 -37.234 1.00 47.44 185 THR A O 1
ATOM 1455 N N . ALA A 1 186 ? 29.545 -20.533 -36.992 1.00 49.50 186 ALA A N 1
ATOM 1456 C CA . ALA A 1 186 ? 28.320 -20.518 -36.174 1.00 49.50 186 ALA A CA 1
ATOM 1457 C C . ALA A 1 186 ? 27.490 -19.231 -36.317 1.00 49.50 186 ALA A C 1
ATOM 1459 O O . ALA A 1 186 ? 27.825 -18.188 -35.762 1.00 49.50 186 ALA A O 1
ATOM 1460 N N . ARG A 1 187 ? 26.341 -19.320 -37.004 1.00 52.16 187 ARG A N 1
ATOM 1461 C CA . ARG A 1 187 ? 25.281 -18.296 -36.961 1.00 52.16 187 ARG A CA 1
ATOM 1462 C C . ARG A 1 187 ? 24.444 -18.478 -35.690 1.00 52.16 187 ARG A C 1
ATOM 1464 O O . ARG A 1 187 ? 23.393 -19.110 -35.722 1.00 52.16 187 ARG A O 1
ATOM 1471 N N . GLY A 1 188 ? 24.921 -17.959 -34.562 1.00 51.75 188 GLY A N 1
ATOM 1472 C CA . GLY A 1 188 ? 24.162 -17.937 -33.309 1.00 51.75 188 GLY A CA 1
ATOM 1473 C C . GLY A 1 188 ? 23.482 -16.587 -33.089 1.00 51.75 188 GLY A C 1
ATOM 1474 O O . GLY A 1 188 ? 24.143 -15.641 -32.667 1.00 51.75 188 GLY A O 1
ATOM 1475 N N . LYS A 1 189 ? 22.169 -16.491 -33.329 1.00 58.12 189 LYS A N 1
ATOM 1476 C CA . LYS A 1 189 ? 21.364 -15.323 -32.929 1.00 58.12 189 LYS A CA 1
ATOM 1477 C C . LYS A 1 189 ? 21.208 -15.312 -31.407 1.00 58.12 189 LYS A C 1
ATOM 1479 O O . LYS A 1 189 ? 20.650 -16.250 -30.838 1.00 58.12 189 LYS A O 1
ATOM 1484 N N . LYS A 1 190 ? 21.704 -14.271 -30.728 1.00 63.03 190 LYS A N 1
ATOM 1485 C CA . LYS A 1 190 ? 21.489 -14.089 -29.282 1.00 63.03 190 LYS A CA 1
ATOM 1486 C C . LYS A 1 190 ? 20.234 -13.246 -29.065 1.00 63.03 190 LYS A C 1
ATOM 1488 O O . LYS A 1 190 ? 20.270 -12.026 -29.216 1.00 63.03 190 LYS A O 1
ATOM 1493 N N . LEU A 1 191 ? 19.141 -13.907 -28.686 1.00 73.19 191 LEU A N 1
ATOM 1494 C CA . LEU A 1 191 ? 17.910 -13.261 -28.234 1.00 73.19 191 LEU A CA 1
ATOM 1495 C C . LEU A 1 191 ? 17.983 -13.031 -26.718 1.00 73.19 191 LEU A C 1
ATOM 1497 O O . LEU A 1 191 ? 18.128 -13.977 -25.948 1.00 73.19 191 LEU A O 1
ATOM 1501 N N . SER A 1 192 ? 17.889 -11.776 -26.287 1.00 74.56 192 SER A N 1
ATOM 1502 C CA . SER A 1 192 ? 17.757 -11.395 -24.8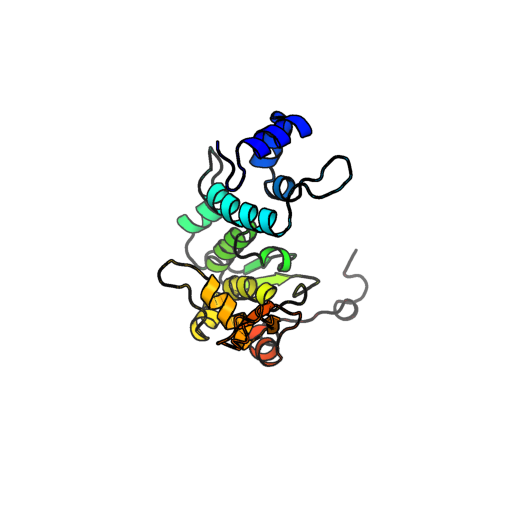79 1.00 74.56 192 SER A CA 1
ATOM 1503 C C . SER A 1 192 ? 16.337 -10.902 -24.617 1.00 74.56 192 SER A C 1
ATOM 1505 O O . SER A 1 192 ? 15.838 -10.055 -25.358 1.00 74.56 192 SER A O 1
ATOM 1507 N N . VAL A 1 193 ? 15.689 -11.413 -23.568 1.00 77.81 193 VAL A N 1
ATOM 1508 C CA . VAL A 1 193 ? 14.340 -10.997 -23.154 1.00 77.81 193 VAL A CA 1
ATOM 1509 C C . VAL A 1 193 ? 14.430 -10.277 -21.817 1.00 77.81 193 VAL A C 1
ATOM 1511 O O . VAL A 1 193 ? 14.971 -10.806 -20.845 1.00 77.81 193 VAL A O 1
ATOM 1514 N N . ARG A 1 194 ? 13.892 -9.058 -21.759 1.00 79.31 194 ARG A N 1
ATOM 1515 C CA . ARG A 1 194 ? 13.792 -8.264 -20.533 1.00 79.31 194 ARG A CA 1
ATOM 1516 C C . ARG A 1 194 ? 12.345 -7.857 -20.288 1.00 79.31 194 ARG A C 1
ATOM 1518 O O . ARG A 1 194 ? 11.828 -6.989 -20.981 1.00 79.31 194 ARG A O 1
ATOM 1525 N N . THR A 1 195 ? 11.737 -8.396 -19.240 1.00 79.00 195 THR A N 1
ATOM 1526 C CA . THR A 1 195 ? 10.414 -7.968 -18.772 1.00 79.00 195 THR A CA 1
ATOM 1527 C C . THR A 1 195 ? 10.524 -6.676 -17.961 1.00 79.00 195 THR A C 1
ATOM 1529 O O . THR A 1 195 ? 11.290 -6.592 -16.996 1.00 79.00 195 THR A O 1
ATOM 1532 N N . VAL A 1 196 ? 9.755 -5.655 -18.334 1.00 81.44 196 VAL A N 1
ATOM 1533 C CA . VAL A 1 196 ? 9.616 -4.392 -17.600 1.00 81.44 196 VAL A CA 1
ATOM 1534 C C . VAL A 1 196 ? 8.159 -4.177 -17.200 1.00 81.44 196 VAL A C 1
ATOM 1536 O O . VAL A 1 196 ? 7.243 -4.627 -17.883 1.00 81.44 196 VAL A O 1
ATOM 1539 N N . LYS A 1 197 ? 7.934 -3.494 -16.076 1.00 83.94 197 LYS A N 1
ATOM 1540 C CA . LYS A 1 197 ? 6.585 -3.105 -15.650 1.00 83.94 197 LYS A CA 1
ATOM 1541 C C . LYS A 1 197 ? 6.074 -1.991 -16.556 1.00 83.94 197 LYS A C 1
ATOM 1543 O O . LYS A 1 197 ? 6.845 -1.099 -16.909 1.00 83.94 197 LYS A O 1
ATOM 1548 N N . ALA A 1 198 ? 4.799 -2.045 -16.908 1.00 83.19 198 ALA A N 1
ATOM 1549 C CA . ALA A 1 198 ? 4.120 -0.999 -17.654 1.00 83.19 198 ALA A CA 1
ATOM 1550 C C . ALA A 1 198 ? 2.906 -0.485 -16.862 1.00 83.19 198 ALA A C 1
ATOM 1552 O O . ALA A 1 198 ? 2.406 -1.205 -15.990 1.00 83.19 198 ALA A O 1
ATOM 1553 N N . PRO A 1 199 ? 2.441 0.744 -17.142 1.00 84.62 199 PRO A N 1
ATOM 1554 C CA . PRO A 1 199 ? 1.242 1.276 -16.515 1.00 84.62 199 PRO A CA 1
ATOM 1555 C C . PRO A 1 199 ? 0.016 0.417 -16.834 1.00 84.62 199 PRO A C 1
ATOM 1557 O O . PRO A 1 199 ? -0.168 -0.025 -17.970 1.00 84.62 199 PRO A O 1
ATOM 1560 N N . GLY A 1 200 ? -0.831 0.216 -15.833 1.00 85.19 200 GLY A N 1
ATOM 1561 C CA . GLY A 1 200 ? -2.115 -0.455 -15.950 1.00 85.19 200 GLY A CA 1
ATOM 1562 C C . GLY A 1 200 ? -2.392 -1.422 -14.804 1.00 85.19 200 GLY A C 1
ATOM 1563 O O . GLY A 1 200 ? -1.492 -2.053 -14.242 1.00 85.19 200 GLY A O 1
ATOM 1564 N N . PHE A 1 201 ? -3.680 -1.552 -14.497 1.00 90.12 201 PHE A N 1
ATOM 1565 C CA . PHE A 1 201 ? -4.213 -2.542 -13.575 1.00 90.12 201 PHE A CA 1
ATOM 1566 C C . PHE A 1 201 ? -5.347 -3.289 -14.272 1.00 90.12 201 PHE A C 1
ATOM 1568 O O . PHE A 1 201 ? -6.304 -2.688 -14.759 1.00 90.12 201 PHE A O 1
ATOM 1575 N N . GLY A 1 202 ? -5.200 -4.604 -14.384 1.00 89.75 202 GLY A N 1
ATOM 1576 C CA . GLY A 1 202 ? -6.099 -5.456 -15.141 1.00 89.75 202 GLY A CA 1
ATOM 1577 C C . GLY A 1 202 ? -7.512 -5.481 -14.545 1.00 89.75 202 GLY A C 1
ATOM 1578 O O . GLY A 1 202 ? -7.676 -5.419 -13.322 1.00 89.75 202 GLY A O 1
ATOM 1579 N N . PRO A 1 203 ? -8.551 -5.663 -15.379 1.00 91.50 203 PRO A N 1
ATOM 1580 C CA . PRO A 1 203 ? -9.948 -5.632 -14.940 1.00 91.50 203 PRO A CA 1
ATOM 1581 C C . PRO A 1 203 ? -10.269 -6.701 -13.885 1.00 91.50 203 PRO A C 1
ATOM 1583 O O . PRO A 1 203 ? -11.053 -6.455 -12.970 1.00 91.50 203 PRO A O 1
ATOM 1586 N N . LYS A 1 204 ? -9.599 -7.863 -13.942 1.00 91.94 204 LYS A N 1
ATOM 1587 C CA . LYS A 1 204 ? -9.690 -8.907 -12.907 1.00 91.94 204 LYS A CA 1
ATOM 1588 C C . LYS A 1 204 ? -9.248 -8.390 -11.534 1.00 91.94 204 LYS A C 1
ATOM 1590 O O . LYS A 1 204 ? -9.888 -8.698 -10.533 1.00 91.94 204 LYS A O 1
ATOM 1595 N N . GLY A 1 205 ? -8.174 -7.600 -11.494 1.00 91.25 205 GLY A N 1
ATOM 1596 C CA . GLY A 1 205 ? -7.674 -6.981 -10.268 1.00 91.25 205 GLY A CA 1
ATOM 1597 C C . GLY A 1 205 ? -8.644 -5.933 -9.730 1.00 91.25 205 GLY A C 1
ATOM 1598 O O . GLY A 1 205 ? -8.952 -5.946 -8.541 1.00 91.25 205 GLY A O 1
ATOM 1599 N N . ILE A 1 206 ? -9.194 -5.085 -10.608 1.00 90.75 206 ILE A N 1
ATOM 1600 C CA . ILE A 1 206 ? -10.197 -4.067 -10.244 1.00 90.75 206 ILE A CA 1
ATOM 1601 C C . ILE A 1 206 ? -11.415 -4.722 -9.585 1.00 90.75 206 ILE A C 1
ATOM 1603 O O . ILE A 1 206 ? -11.824 -4.331 -8.491 1.00 90.75 206 ILE A O 1
ATOM 1607 N N . HIS A 1 207 ? -11.962 -5.757 -10.223 1.00 93.38 207 HIS A N 1
ATOM 1608 C CA . HIS A 1 207 ? -13.118 -6.484 -9.710 1.00 93.38 207 HIS A CA 1
ATOM 1609 C C . HIS A 1 207 ? -12.824 -7.203 -8.385 1.00 93.38 207 HIS A C 1
ATOM 1611 O O . HIS A 1 207 ? -13.673 -7.232 -7.498 1.00 93.38 207 HIS A O 1
ATOM 1617 N N . ARG A 1 208 ? -11.626 -7.783 -8.228 1.00 93.00 208 ARG A N 1
ATOM 1618 C CA . ARG A 1 208 ? -11.267 -8.551 -7.027 1.00 93.00 208 ARG A CA 1
ATOM 1619 C C . ARG A 1 208 ? -10.906 -7.671 -5.828 1.00 93.00 208 ARG A C 1
ATOM 1621 O O . ARG A 1 208 ? -11.280 -8.026 -4.714 1.00 93.00 208 ARG A O 1
ATOM 1628 N N . PHE A 1 209 ? -10.187 -6.567 -6.039 1.00 92.00 209 PHE A N 1
ATOM 1629 C CA . PHE A 1 209 ? -9.518 -5.822 -4.962 1.00 92.00 209 PHE A CA 1
ATOM 1630 C C . PHE A 1 209 ? -9.930 -4.359 -4.814 1.00 92.00 209 PHE A C 1
ATOM 1632 O O . PHE A 1 209 ? -9.638 -3.777 -3.776 1.00 92.00 209 PHE A O 1
ATOM 1639 N N . VAL A 1 210 ? -10.585 -3.758 -5.810 1.00 90.06 210 VAL A N 1
ATOM 1640 C CA . VAL A 1 210 ? -10.942 -2.330 -5.763 1.00 90.06 210 VAL A CA 1
ATOM 1641 C C . VAL A 1 210 ? -12.436 -2.167 -5.523 1.00 90.06 210 VAL A C 1
ATOM 1643 O O . VAL A 1 210 ? -12.842 -1.709 -4.462 1.00 90.06 210 VAL A O 1
ATOM 1646 N N . LEU A 1 211 ? -13.275 -2.616 -6.460 1.00 92.38 211 LEU A N 1
ATOM 1647 C CA . LEU A 1 211 ? -14.728 -2.400 -6.388 1.00 92.38 211 LEU A CA 1
ATOM 1648 C C . LEU A 1 211 ? -15.386 -2.886 -5.081 1.00 92.38 211 LEU A C 1
ATOM 1650 O O . LEU A 1 211 ? -16.250 -2.175 -4.578 1.00 92.38 211 LEU A O 1
ATOM 1654 N N . PRO A 1 212 ? -14.999 -4.033 -4.483 1.00 93.56 212 PRO A N 1
ATOM 1655 C CA . PRO A 1 212 ? -15.642 -4.502 -3.254 1.00 93.56 212 PRO A CA 1
ATOM 1656 C C . PRO A 1 212 ? -15.230 -3.739 -1.985 1.00 93.56 212 PRO A C 1
ATOM 1658 O O . PRO A 1 212 ? -15.867 -3.916 -0.949 1.00 93.56 212 PRO A O 1
ATOM 1661 N N . PHE A 1 213 ? -14.150 -2.950 -2.033 1.00 92.00 213 PHE A N 1
ATOM 1662 C CA . PHE A 1 213 ? -13.529 -2.336 -0.847 1.00 92.00 213 PHE A CA 1
ATOM 1663 C C . PHE A 1 213 ? -13.339 -0.826 -0.968 1.00 92.00 213 PHE A C 1
ATOM 1665 O O . PHE A 1 213 ? -12.722 -0.214 -0.099 1.00 92.00 213 PHE A O 1
ATOM 1672 N N . THR A 1 214 ? -13.828 -0.217 -2.043 1.00 91.19 214 THR A N 1
ATOM 1673 C CA . THR A 1 214 ? -13.624 1.202 -2.312 1.00 91.19 214 THR A CA 1
ATOM 1674 C C . THR A 1 214 ? -14.953 1.862 -2.624 1.00 91.19 214 THR A C 1
ATOM 1676 O O . THR A 1 214 ? -15.706 1.406 -3.482 1.00 91.19 214 THR A O 1
ATOM 1679 N N . VAL A 1 215 ? -15.217 2.969 -1.937 1.00 91.12 215 VAL A N 1
ATOM 1680 C CA . VAL A 1 215 ? -16.305 3.888 -2.264 1.00 91.12 215 VAL A CA 1
ATOM 1681 C C . VAL A 1 215 ? -15.689 5.086 -2.972 1.00 91.12 215 VAL A C 1
ATOM 1683 O O . VAL A 1 215 ? -14.762 5.704 -2.456 1.00 91.12 215 VAL A O 1
ATOM 1686 N N . PHE A 1 216 ? -16.196 5.406 -4.161 1.00 89.19 216 PHE A N 1
ATOM 1687 C CA . PHE A 1 216 ? -15.767 6.579 -4.914 1.00 89.19 216 PHE A CA 1
ATOM 1688 C C . PHE A 1 216 ? -16.717 7.732 -4.619 1.00 89.19 216 PHE A C 1
ATOM 1690 O O . PHE A 1 216 ? -17.888 7.676 -4.990 1.00 89.19 216 PHE A O 1
ATOM 1697 N N . LEU A 1 217 ? -16.200 8.769 -3.966 1.00 87.81 217 LEU A N 1
ATOM 1698 C CA . LEU A 1 217 ? -16.938 9.994 -3.683 1.00 87.81 217 LEU A CA 1
ATOM 1699 C C . LEU A 1 217 ? -16.502 11.086 -4.659 1.00 87.81 217 LEU A C 1
ATOM 1701 O O . LEU A 1 217 ? -15.308 11.289 -4.881 1.00 87.81 217 LEU A O 1
ATOM 1705 N N . LYS A 1 218 ? -17.461 11.807 -5.240 1.00 84.69 218 LYS A N 1
ATOM 1706 C CA . LYS A 1 218 ? -17.202 13.072 -5.937 1.00 84.69 218 LYS A CA 1
ATOM 1707 C C . LYS A 1 218 ? -17.555 14.223 -5.005 1.00 84.69 218 LYS A C 1
ATOM 1709 O O . LYS A 1 218 ? -18.460 14.102 -4.190 1.00 84.69 218 LYS A O 1
ATOM 1714 N N . LEU A 1 219 ? -16.918 15.380 -5.185 1.00 81.12 219 LEU A N 1
ATOM 1715 C CA . LEU A 1 219 ? -17.226 16.584 -4.396 1.00 81.12 219 LEU A CA 1
ATOM 1716 C C . LEU A 1 219 ? -18.720 16.940 -4.415 1.00 81.12 219 LEU A C 1
ATOM 1718 O O . LEU A 1 219 ? -19.296 17.276 -3.388 1.00 81.12 219 LEU A O 1
ATOM 1722 N N . LYS A 1 220 ? -19.374 16.780 -5.571 1.00 84.06 220 LYS A N 1
ATOM 1723 C CA . LYS A 1 220 ? -20.821 16.997 -5.709 1.00 84.06 220 LYS A CA 1
ATOM 1724 C C . LYS A 1 220 ? -21.682 16.057 -4.850 1.00 84.06 220 LYS A C 1
ATOM 1726 O O . LYS A 1 220 ? -22.824 16.396 -4.570 1.00 84.06 220 LYS A O 1
ATOM 1731 N N . ASP A 1 221 ? -21.152 14.898 -4.459 1.00 83.12 221 ASP A N 1
ATOM 1732 C CA . ASP A 1 221 ? -21.864 13.895 -3.662 1.00 83.12 221 ASP A CA 1
ATOM 1733 C C . ASP A 1 221 ? -21.815 14.232 -2.157 1.00 83.12 221 ASP A C 1
ATOM 1735 O O . ASP A 1 221 ? -22.598 13.690 -1.384 1.00 83.12 221 ASP A O 1
ATOM 1739 N N . ILE A 1 222 ? -20.922 15.141 -1.739 1.00 77.12 222 ILE A N 1
ATOM 1740 C CA . ILE A 1 222 ? -20.708 15.538 -0.336 1.00 77.12 222 ILE A CA 1
ATOM 1741 C C . ILE A 1 222 ? -21.636 16.708 0.075 1.00 77.12 222 ILE A C 1
ATOM 1743 O O . ILE A 1 222 ? -21.817 16.965 1.260 1.00 77.12 222 ILE A O 1
ATOM 1747 N N . GLY A 1 223 ? -22.313 17.357 -0.882 1.00 69.75 223 GLY A N 1
ATOM 1748 C CA . GLY A 1 223 ? -23.175 18.523 -0.646 1.00 69.75 223 GLY A CA 1
ATOM 1749 C C . GLY A 1 223 ? -22.396 19.846 -0.629 1.00 69.75 223 GLY A C 1
ATOM 1750 O O . GLY A 1 223 ? -21.218 19.893 -0.280 1.00 69.75 223 GLY A O 1
ATOM 1751 N N . GLY A 1 224 ? -23.035 20.942 -1.054 1.00 59.28 224 GLY A N 1
ATOM 1752 C CA . GLY A 1 224 ? -22.434 22.280 -0.969 1.00 59.28 224 GLY A CA 1
ATOM 1753 C C . GLY A 1 224 ? -22.296 22.732 0.491 1.00 59.28 224 GLY A C 1
ATOM 1754 O O . GLY A 1 224 ? -23.193 22.461 1.284 1.00 59.28 224 GLY A O 1
ATOM 1755 N N . ASN A 1 225 ? -21.206 23.434 0.827 1.00 64.12 225 ASN A N 1
ATOM 1756 C CA . ASN A 1 225 ? -20.864 23.967 2.165 1.00 64.12 225 ASN A CA 1
ATOM 1757 C C . ASN A 1 225 ? -20.364 22.972 3.234 1.00 64.12 225 ASN A C 1
ATOM 1759 O O . ASN A 1 225 ? -20.373 23.308 4.415 1.00 64.12 225 ASN A O 1
ATOM 1763 N N . VAL A 1 226 ? -19.913 21.767 2.870 1.00 65.00 226 VAL A N 1
ATOM 1764 C CA . VAL A 1 226 ? -19.324 20.819 3.848 1.00 65.00 226 VAL A CA 1
ATOM 1765 C C . VAL A 1 226 ? -17.799 20.960 3.969 1.00 65.00 226 VAL A C 1
ATOM 1767 O O . VAL A 1 226 ? -17.213 20.539 4.963 1.00 65.00 226 VAL A O 1
ATOM 1770 N N . LEU A 1 227 ? -17.153 21.583 2.983 1.00 56.53 227 LEU A N 1
ATOM 1771 C CA . LEU A 1 227 ? -15.725 21.904 3.004 1.00 56.53 227 LEU A CA 1
ATOM 1772 C C . LEU A 1 227 ? -15.551 23.415 3.253 1.00 56.53 227 LEU A C 1
ATOM 1774 O O . LEU A 1 227 ? -16.364 24.176 2.720 1.00 56.53 227 LEU A O 1
ATOM 1778 N N . PRO A 1 228 ? -14.567 23.831 4.075 1.00 54.81 228 PRO A N 1
ATOM 1779 C CA . PRO A 1 228 ? -14.297 25.239 4.372 1.00 54.81 228 PRO A CA 1
ATOM 1780 C C . PRO A 1 228 ? -13.848 26.043 3.146 1.00 54.81 228 PRO A C 1
ATOM 1782 O O . PRO A 1 228 ? -13.270 25.442 2.210 1.00 54.81 228 PRO A O 1
#

Secondary structure (DSSP, 8-state):
---TT--HHHHHHHHHHH-HHHHHHHHHH-HHHHHT-B-TTS-BSS-HHHHHHHHHHHHHHHTT--SS---HHHHHHHHSPTT-EEEEEETTGGGGG-SS-HHHHHHHHHHHHEEEEEE--S-S-SSBHHHHHHHHHHHSHHHHHHTT----TTS--HHHHHHHHHHHEEEEEEEEEEPPP--TT----EEEEEEEEEEEE-HHHIIIIITTT-----GGGS-TTS--

pLDDT: mean 80.72, std 13.58, range [39.62, 97.56]

Radius of gyration: 22.27 Å; chains: 1; bounding box: 58×47×64 Å

InterPro domains:
  IPR027417 P-loop containing nucleoside triphosphate hydrolase [SSF52540] (75-136)
  IPR038718 SNF2-like, N-terminal domain superfamily [G3DSA:3.40.50.10810] (33-191)

Organism: Pseudomonas aeruginosa (NCBI:txid287)

Sequence (228 aa):
CRIPTIGPVRAERLLNDFGEDFLATMLVDNVSEFINLMDAKGDFVFSDRQAKRMERSMANIEFGFGEGGYQPTEFIKRQLPNGYFDLLVVDEGHEYKNSGSAQGQAMGVLAAKARKTVLLTGTLMGGYADDLFYLLFRILTQRMIEDGYRPNARGSMAPAAMSFMRDHGVLKDIYTERDGDSHKTARGKKLSVRTVKAPGFGPKGIHRFVLPFTVFLKLKDIGGNVLP

Foldseek 3Di:
DDQPPDDPVRVVVCCVQPNDVRLVCCLPPPVPCVLQDAGPVRHGPDDPVSSLVSLQVSLVVVCVDPPPDDPVLVVCLPPADAQNAAEAEAEQLLVLQDPRHNSVVSLLSVLRNYPAYHYHHPDQAPQWQSSVPSSCCSNVVVVLVVVVQAQDPVRDSVVSSVVSCVVWFDKDKDWDWDFDDDDPPDRDIDIDIDIDGDGGTHPVCCVRRPVVRDDDDDPVNVDPPPPD